Protein AF-A0A0L0GTC8-F1 (afdb_monomer)

Secondary structure (DSSP, 8-state):
--------SS-------------------B--PPPPB-TT-EEEEEEE-S-SSPEEEEETTEEEEEEPTTEEEEEEE-SEEE-EEEEES-TTT--TTTS----EEE-TT-EEEEEE---SSEE-EEEE-HHHHHHHHTT-EE--SS----TT-B---B--SSS---------B-TT--SGGGB-HHHHHHHHHHHHHHHHHH-------

Radius of gyration: 23.11 Å; Cα contacts (8 Å, |Δi|>4): 375; chains: 1; bounding box: 58×38×77 Å

Organism: NCBI:txid379893

Solvent-accessible surface area (backbone atoms only — not comparable to full-atom values): 12590 Å² total; per-residue (Å²): 139,85,87,86,79,89,84,72,86,90,68,95,74,86,80,76,82,73,81,69,80,76,71,79,73,76,77,74,45,63,58,70,89,78,74,52,36,38,61,78,25,14,37,40,41,39,35,22,74,51,61,88,58,58,32,38,30,27,40,70,63,22,49,38,43,64,40,44,55,38,18,28,46,75,49,16,31,58,53,43,79,39,31,66,43,26,35,21,75,44,73,93,77,52,59,63,52,73,64,68,89,56,68,46,78,33,49,46,31,40,78,46,34,34,39,39,49,67,60,75,57,51,76,40,52,42,81,49,57,65,76,66,46,51,63,61,38,62,78,20,28,50,68,81,88,57,80,65,62,24,83,65,56,44,84,73,55,66,50,64,85,78,81,64,79,83,83,87,80,84,75,48,54,41,89,100,40,88,51,81,89,24,46,33,70,73,32,47,55,52,50,51,50,52,52,51,52,50,34,74,75,64,77,51,89,80,83,91,132

Structure (mmCIF, N/CA/C/O backbone):
data_AF-A0A0L0GTC8-F1
#
_entry.id   AF-A0A0L0GTC8-F1
#
loop_
_atom_site.group_PDB
_atom_site.id
_atom_site.type_symbol
_atom_site.label_atom_id
_atom_site.label_alt_id
_atom_site.label_comp_id
_atom_site.label_asym_id
_atom_site.label_entity_id
_atom_site.label_seq_id
_atom_site.pdbx_PDB_ins_code
_atom_site.Cartn_x
_atom_site.Cartn_y
_atom_site.Cartn_z
_atom_site.occupancy
_atom_site.B_iso_or_equiv
_atom_site.auth_seq_id
_atom_site.auth_comp_id
_atom_site.auth_asym_id
_atom_site.auth_atom_id
_atom_site.pdbx_PDB_model_num
ATOM 1 N N . MET A 1 1 ? -21.466 -0.606 -47.213 1.00 37.56 1 MET A N 1
ATOM 2 C CA . MET A 1 1 ? -20.039 -0.344 -46.925 1.00 37.56 1 MET A CA 1
ATOM 3 C C . MET A 1 1 ? -19.409 0.264 -48.166 1.00 37.56 1 MET A C 1
ATOM 5 O O . MET A 1 1 ? -19.438 -0.378 -49.206 1.00 37.56 1 MET A O 1
ATOM 9 N N . LYS A 1 2 ? -18.935 1.512 -48.105 1.00 32.94 2 LYS A N 1
ATOM 10 C CA . LYS A 1 2 ? -18.216 2.155 -49.215 1.00 32.94 2 LYS A CA 1
ATOM 11 C C . LYS A 1 2 ? -16.802 2.460 -48.734 1.00 32.94 2 LYS A C 1
ATOM 13 O O . LYS A 1 2 ? -16.635 3.256 -47.820 1.00 32.94 2 LYS A O 1
ATOM 18 N N . ALA A 1 3 ? -15.820 1.778 -49.314 1.00 38.00 3 ALA A N 1
ATOM 19 C CA . ALA A 1 3 ? -14.413 2.111 -49.162 1.00 38.00 3 ALA A CA 1
ATOM 20 C C . ALA A 1 3 ? -14.059 3.143 -50.237 1.00 38.00 3 ALA A C 1
ATOM 22 O O . ALA A 1 3 ? -14.278 2.899 -51.424 1.00 38.00 3 ALA A O 1
ATOM 23 N N . THR A 1 4 ? -13.548 4.298 -49.826 1.00 43.56 4 THR A N 1
ATOM 24 C CA . THR A 1 4 ? -13.093 5.348 -50.741 1.00 43.56 4 THR A CA 1
ATOM 25 C C . THR A 1 4 ? -11.573 5.265 -50.828 1.00 43.56 4 THR A C 1
ATOM 27 O O . THR A 1 4 ? -10.887 5.451 -49.827 1.00 43.56 4 THR A O 1
ATOM 30 N N . CYS A 1 5 ? -11.041 4.960 -52.011 1.00 37.50 5 CYS A N 1
ATOM 31 C CA . CYS A 1 5 ? -9.608 5.001 -52.306 1.00 37.50 5 CYS A CA 1
ATOM 32 C C . CYS A 1 5 ? -9.336 6.173 -53.252 1.00 37.50 5 CYS A C 1
ATOM 34 O O . CYS A 1 5 ? -9.940 6.253 -54.321 1.00 37.50 5 CYS A O 1
ATOM 36 N N . PHE A 1 6 ? -8.431 7.073 -52.868 1.00 45.31 6 PHE A N 1
ATOM 37 C CA . PHE A 1 6 ? -7.931 8.122 -53.753 1.00 45.31 6 PHE A CA 1
ATOM 38 C C . PHE A 1 6 ? -6.799 7.565 -54.622 1.00 45.31 6 PHE A C 1
ATOM 40 O O . PHE A 1 6 ? -5.844 6.982 -54.115 1.00 45.31 6 PHE A O 1
ATOM 47 N N . SER A 1 7 ? -6.918 7.744 -55.938 1.00 38.03 7 SER A N 1
ATOM 48 C CA . SER A 1 7 ? -5.896 7.385 -56.921 1.00 38.03 7 SER A CA 1
ATOM 49 C C . SER A 1 7 ? -5.277 8.664 -57.476 1.00 38.03 7 SER A C 1
ATOM 51 O O . SER A 1 7 ? -5.970 9.457 -58.111 1.00 38.03 7 SER A O 1
ATOM 53 N N . LEU A 1 8 ? -3.979 8.869 -57.237 1.00 39.16 8 LEU A N 1
ATOM 54 C CA . LEU A 1 8 ? -3.170 9.803 -58.015 1.00 39.16 8 LEU A CA 1
ATOM 55 C C . LEU A 1 8 ? -2.245 9.029 -58.955 1.00 39.16 8 LEU A C 1
ATOM 57 O O . LEU A 1 8 ? -1.705 7.972 -58.627 1.00 39.16 8 LEU A O 1
ATOM 61 N N . ASN A 1 9 ? -2.121 9.585 -60.155 1.00 47.41 9 ASN A N 1
ATOM 62 C CA . ASN A 1 9 ? -1.431 9.034 -61.306 1.00 47.41 9 ASN A CA 1
ATOM 63 C C . ASN A 1 9 ? 0.027 8.641 -61.010 1.00 47.41 9 ASN A C 1
ATOM 65 O O . ASN A 1 9 ? 0.805 9.434 -60.490 1.00 47.41 9 ASN A O 1
ATOM 69 N N . LYS A 1 10 ? 0.387 7.440 -61.477 1.00 44.81 10 LYS A N 1
ATOM 70 C CA . LYS A 1 10 ? 1.752 6.958 -61.741 1.00 44.81 10 LYS A CA 1
ATOM 71 C C . LYS A 1 10 ? 2.746 6.998 -60.568 1.00 44.81 10 LYS A C 1
ATOM 73 O O . LYS A 1 10 ? 3.804 7.581 -60.709 1.00 44.81 10 LYS A O 1
ATOM 78 N N . PHE A 1 11 ? 2.482 6.282 -59.477 1.00 40.28 11 PHE A N 1
ATOM 79 C CA . PHE A 1 11 ? 3.513 5.529 -58.736 1.00 40.28 11 PHE A CA 1
ATOM 80 C C . PHE A 1 11 ? 2.802 4.552 -57.790 1.00 40.28 11 PHE A C 1
ATOM 82 O O . PHE A 1 11 ? 2.022 4.952 -56.929 1.00 40.28 11 PHE A O 1
ATOM 89 N N . LYS A 1 12 ? 2.989 3.246 -57.999 1.00 40.09 12 LYS A N 1
ATOM 90 C CA . LYS A 1 12 ? 2.242 2.201 -57.286 1.00 40.09 12 LYS A CA 1
ATOM 91 C C . LYS A 1 12 ? 2.929 1.903 -55.948 1.00 40.09 12 LYS A C 1
ATOM 93 O O . LYS A 1 12 ? 3.692 0.949 -55.853 1.00 40.09 12 LYS A O 1
ATOM 98 N N . LEU A 1 13 ? 2.660 2.713 -54.923 1.00 37.28 13 LEU A N 1
ATOM 99 C CA . LEU A 1 13 ? 2.907 2.340 -53.528 1.00 37.28 13 LEU A CA 1
ATOM 100 C C . LEU A 1 13 ? 1.555 1.994 -52.893 1.00 37.28 13 LEU A C 1
ATOM 102 O O . LEU A 1 13 ? 0.749 2.872 -52.595 1.00 37.28 13 LEU A O 1
ATOM 106 N N . ILE A 1 14 ? 1.270 0.700 -52.754 1.00 43.78 14 ILE A N 1
ATOM 107 C CA . ILE A 1 14 ? 0.084 0.224 -52.036 1.00 43.78 14 ILE A CA 1
ATOM 108 C C . ILE A 1 14 ? 0.424 0.297 -50.549 1.00 43.78 14 ILE A C 1
ATOM 110 O O . ILE A 1 14 ? 1.026 -0.620 -49.997 1.00 43.78 14 ILE A O 1
ATOM 114 N N . LEU A 1 15 ? 0.077 1.413 -49.912 1.00 39.19 15 LEU A N 1
ATOM 115 C CA . LEU A 1 15 ? 0.136 1.545 -48.463 1.00 39.19 15 LEU A CA 1
ATOM 116 C C . LEU A 1 15 ? -1.214 1.092 -47.891 1.00 39.19 15 LEU A C 1
ATOM 118 O O . LEU A 1 15 ? -2.130 1.888 -47.697 1.00 39.19 15 LEU A O 1
ATOM 122 N N . CYS A 1 16 ? -1.365 -0.212 -47.664 1.00 40.59 16 CYS A N 1
ATOM 123 C CA . CYS A 1 16 ? -2.441 -0.712 -46.815 1.00 40.59 16 CYS A CA 1
ATOM 124 C C . CYS A 1 16 ? -2.064 -0.400 -45.366 1.00 40.59 16 CYS A C 1
ATOM 126 O O . CYS A 1 16 ? -1.185 -1.046 -44.799 1.00 40.59 16 CYS A O 1
ATOM 128 N N . ALA A 1 17 ? -2.717 0.600 -44.772 1.00 44.22 17 ALA A N 1
ATOM 129 C CA . ALA A 1 17 ? -2.663 0.815 -43.335 1.00 44.22 17 ALA A CA 1
ATOM 130 C C . ALA A 1 17 ? -3.287 -0.407 -42.648 1.00 44.22 17 ALA A C 1
ATOM 132 O O . ALA A 1 17 ? -4.507 -0.559 -42.597 1.00 44.22 17 ALA A O 1
ATOM 133 N N . VAL A 1 18 ? -2.440 -1.313 -42.162 1.00 43.16 18 VAL A N 1
ATOM 134 C CA . VAL A 1 18 ? -2.861 -2.345 -41.221 1.00 43.16 18 VAL A CA 1
ATOM 135 C C . VAL A 1 18 ? -3.152 -1.596 -39.928 1.00 43.16 18 VAL A C 1
ATOM 137 O O . VAL A 1 18 ? -2.233 -1.092 -39.285 1.00 43.16 18 VAL A O 1
ATOM 140 N N . ALA A 1 19 ? -4.433 -1.439 -39.592 1.00 45.34 19 ALA A N 1
ATOM 141 C CA . ALA A 1 19 ? -4.836 -0.975 -38.274 1.00 45.34 19 ALA A CA 1
ATOM 142 C C . ALA A 1 19 ? -4.265 -1.975 -37.262 1.00 45.34 19 ALA A C 1
ATOM 144 O O . ALA A 1 19 ? -4.748 -3.102 -37.143 1.00 45.34 19 ALA A O 1
ATOM 145 N N . GLY A 1 20 ? -3.152 -1.594 -36.635 1.00 38.12 20 GLY A N 1
ATOM 146 C CA . GLY A 1 20 ? -2.492 -2.393 -35.620 1.00 38.12 20 GLY A CA 1
ATOM 147 C C . GLY A 1 20 ? -3.472 -2.690 -34.495 1.00 38.12 20 GLY A C 1
ATOM 148 O O . GLY A 1 20 ? -4.225 -1.810 -34.078 1.00 38.12 20 GLY A O 1
ATOM 149 N N . LEU A 1 21 ? -3.456 -3.939 -34.027 1.00 41.00 21 LEU A N 1
ATOM 150 C CA . LEU A 1 21 ? -4.093 -4.341 -32.782 1.00 41.00 21 LEU A CA 1
ATOM 151 C C . LEU A 1 21 ? -3.712 -3.318 -31.707 1.00 41.00 21 LEU A C 1
ATOM 153 O O . LEU A 1 21 ? -2.539 -3.214 -31.343 1.00 41.00 21 LEU A O 1
ATOM 157 N N . SER A 1 22 ? -4.688 -2.568 -31.198 1.00 40.34 22 SER A N 1
ATOM 158 C CA . SER A 1 22 ? -4.506 -1.842 -29.950 1.00 40.34 22 SER A CA 1
ATOM 159 C C . SER A 1 22 ? -4.153 -2.879 -28.890 1.00 40.34 22 SER A C 1
ATOM 161 O O . SER A 1 22 ? -4.986 -3.710 -28.525 1.00 40.34 22 SER A O 1
ATOM 163 N N . ALA A 1 23 ? -2.900 -2.861 -28.432 1.00 46.41 23 ALA A N 1
ATOM 164 C CA . ALA A 1 23 ? -2.534 -3.484 -27.175 1.00 46.41 23 ALA A CA 1
ATOM 165 C C . ALA A 1 23 ? -3.557 -3.002 -26.148 1.00 46.41 23 ALA A C 1
ATOM 167 O O . ALA A 1 23 ? -3.790 -1.795 -26.052 1.00 46.41 23 ALA A O 1
ATOM 168 N N . ALA A 1 24 ? -4.221 -3.934 -25.462 1.00 44.97 24 ALA A N 1
ATOM 169 C CA . ALA A 1 24 ? -5.150 -3.600 -24.399 1.00 44.97 24 ALA A CA 1
ATOM 170 C C . ALA A 1 24 ? -4.433 -2.625 -23.463 1.00 44.97 24 ALA A C 1
ATOM 172 O O . ALA A 1 24 ? -3.462 -2.996 -22.802 1.00 44.97 24 ALA A O 1
ATOM 173 N N . THR A 1 25 ? -4.848 -1.360 -23.473 1.00 45.66 25 THR A N 1
ATOM 174 C CA . THR A 1 25 ? -4.383 -0.383 -22.501 1.00 45.66 25 THR A CA 1
ATOM 175 C C . THR A 1 25 ? -4.811 -0.944 -21.161 1.00 45.66 25 THR A C 1
ATOM 177 O O . THR A 1 25 ? -6.007 -0.965 -20.865 1.00 45.66 25 THR A O 1
ATOM 180 N N . VAL A 1 26 ? -3.856 -1.491 -20.402 1.00 54.19 26 VAL A N 1
ATOM 181 C CA . VAL A 1 26 ? -4.061 -1.854 -19.002 1.00 54.19 26 VAL A CA 1
ATOM 182 C C . VAL A 1 26 ? -4.653 -0.609 -18.367 1.00 54.19 26 VAL A C 1
ATOM 184 O O . VAL A 1 26 ? -3.990 0.426 -18.322 1.00 54.19 26 VAL A O 1
ATOM 187 N N . SER A 1 27 ? -5.940 -0.676 -18.027 1.00 55.19 27 SER A N 1
ATOM 188 C CA . SER A 1 27 ? -6.676 0.469 -17.513 1.00 55.19 27 SER A CA 1
ATOM 189 C C . SER A 1 27 ? -5.945 0.948 -16.272 1.00 55.19 27 SER A C 1
ATOM 191 O O . SER A 1 27 ? -5.887 0.230 -15.274 1.00 55.19 27 SER A O 1
ATOM 193 N N . ALA A 1 28 ? -5.348 2.131 -16.359 1.00 71.56 28 ALA A N 1
ATOM 194 C CA . ALA A 1 28 ? -4.769 2.787 -15.208 1.00 71.56 28 ALA A CA 1
ATOM 195 C C . ALA A 1 28 ? -5.938 3.116 -14.265 1.00 71.56 28 ALA A C 1
ATOM 197 O O . ALA A 1 28 ? -6.894 3.785 -14.663 1.00 71.56 28 ALA A O 1
ATOM 198 N N . GLU A 1 29 ? -5.943 2.509 -13.078 1.00 87.00 29 GLU A N 1
ATOM 199 C CA . GLU A 1 29 ? -6.982 2.728 -12.072 1.00 87.00 29 GLU A CA 1
ATOM 200 C C . GLU A 1 29 ? -6.529 3.915 -11.206 1.00 87.00 29 GLU A C 1
ATOM 202 O O . GLU A 1 29 ? -5.561 3.762 -10.452 1.00 87.00 29 GLU A O 1
ATOM 207 N N . PRO A 1 30 ? -7.161 5.100 -11.326 1.00 91.81 30 PRO A N 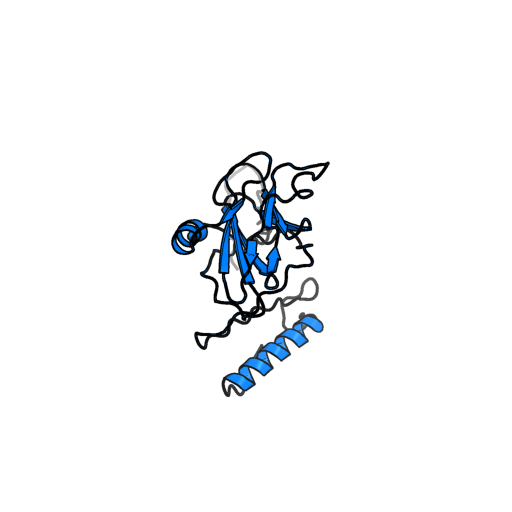1
ATOM 208 C CA . PRO A 1 30 ? -6.766 6.264 -10.545 1.00 91.81 30 PRO A CA 1
ATOM 209 C C . PRO A 1 30 ? -7.104 6.056 -9.070 1.00 91.81 30 PRO A C 1
ATOM 211 O O . PRO A 1 30 ? -8.017 5.293 -8.732 1.00 91.81 30 PRO A O 1
ATOM 214 N N . TYR A 1 31 ? -6.405 6.772 -8.190 1.00 92.94 31 TYR A N 1
ATOM 215 C CA . TYR A 1 31 ? -6.719 6.737 -6.766 1.00 92.94 31 TYR A CA 1
ATOM 216 C C . TYR A 1 31 ? -8.157 7.178 -6.483 1.00 92.94 31 TYR A C 1
ATOM 218 O O . TYR A 1 31 ? -8.684 8.131 -7.064 1.00 92.94 31 TYR A O 1
ATOM 226 N N . ARG A 1 32 ? -8.778 6.482 -5.534 1.00 90.38 32 ARG A N 1
ATOM 227 C CA . ARG A 1 32 ? -10.029 6.871 -4.893 1.00 90.38 32 ARG A CA 1
ATOM 228 C C . ARG A 1 32 ? -9.833 6.746 -3.385 1.00 90.38 32 ARG A C 1
ATOM 230 O O . ARG A 1 32 ? -9.205 5.767 -2.976 1.00 90.38 32 ARG A O 1
ATOM 237 N N . PRO A 1 33 ? -10.388 7.669 -2.582 1.00 89.31 33 PRO A N 1
ATOM 238 C CA . PRO A 1 33 ? -10.366 7.550 -1.132 1.00 89.31 33 PRO A CA 1
ATOM 239 C C . PRO A 1 33 ? -10.836 6.169 -0.685 1.00 89.31 33 PRO A C 1
ATOM 241 O O . PRO A 1 33 ? -11.878 5.675 -1.129 1.00 89.31 33 PRO A O 1
ATOM 244 N N . VAL A 1 34 ? -10.028 5.535 0.155 1.00 88.06 34 VAL A N 1
ATOM 245 C CA . VAL A 1 34 ? -10.298 4.193 0.664 1.00 88.06 34 VAL A CA 1
ATOM 246 C C . VAL A 1 34 ? -11.328 4.247 1.792 1.00 88.06 34 VAL A C 1
ATOM 248 O O . VAL A 1 34 ? -11.342 5.172 2.605 1.00 88.06 34 VAL A O 1
ATOM 251 N N . ALA A 1 35 ? -12.224 3.262 1.822 1.00 87.81 35 ALA A N 1
ATOM 252 C CA . ALA A 1 35 ? -13.160 3.098 2.926 1.00 87.81 35 ALA A CA 1
ATOM 253 C C . ALA A 1 35 ? -12.440 2.527 4.154 1.00 87.81 35 ALA A C 1
ATOM 255 O O . ALA A 1 35 ? -11.412 1.864 4.028 1.00 87.81 35 ALA A O 1
ATOM 256 N N . ALA A 1 36 ? -13.021 2.733 5.334 1.00 87.12 36 ALA A N 1
ATOM 257 C CA . ALA A 1 36 ? -12.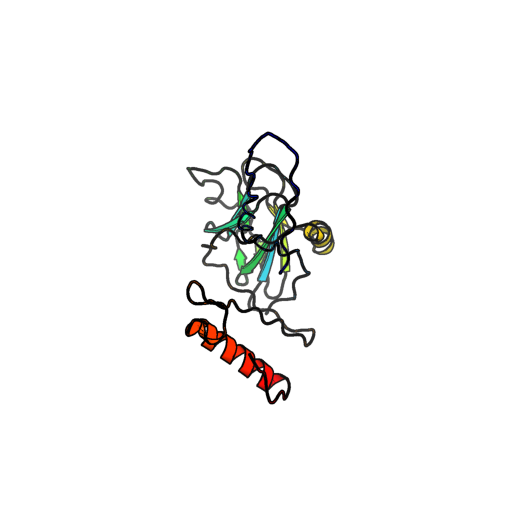531 2.100 6.550 1.00 87.12 36 ALA A CA 1
ATOM 258 C C . ALA A 1 36 ? -12.630 0.566 6.459 1.00 87.12 36 ALA A C 1
ATOM 260 O O . ALA A 1 36 ? -13.490 0.019 5.759 1.00 87.12 36 ALA A O 1
ATOM 261 N N . VAL A 1 37 ? -11.756 -0.128 7.184 1.00 89.31 37 VAL A N 1
ATOM 262 C CA . VAL A 1 37 ? -11.694 -1.595 7.229 1.00 89.31 37 VAL A CA 1
ATOM 263 C C . VAL A 1 37 ? -12.259 -2.141 8.535 1.00 89.31 37 VAL A C 1
ATOM 265 O O . VAL A 1 37 ? -12.495 -1.400 9.487 1.00 89.31 37 VAL A O 1
ATOM 268 N N . VAL A 1 38 ? -12.545 -3.442 8.560 1.00 89.31 38 VAL A N 1
ATOM 269 C CA . VAL A 1 38 ? -13.000 -4.128 9.777 1.00 89.31 38 VAL A CA 1
ATOM 270 C C . VAL A 1 38 ? -11.933 -4.076 10.885 1.00 89.31 38 VAL A C 1
ATOM 272 O O . VAL A 1 38 ? -10.744 -4.039 10.565 1.00 89.31 38 VAL A O 1
ATOM 275 N N . PRO A 1 39 ? -12.314 -4.122 12.178 1.00 91.44 39 PRO A N 1
ATOM 276 C CA . PRO A 1 39 ? -11.365 -4.068 13.296 1.00 91.44 39 PRO A CA 1
ATOM 277 C C . PRO A 1 39 ? -10.308 -5.183 13.293 1.00 91.44 39 PRO A C 1
ATOM 279 O O . PRO A 1 39 ? -9.250 -5.041 13.894 1.00 91.44 39 PRO A O 1
ATOM 282 N N . GLU A 1 40 ? -10.560 -6.301 12.613 1.00 93.31 40 GLU A N 1
ATOM 283 C CA . GLU A 1 40 ? -9.618 -7.419 12.489 1.00 93.31 40 GLU A CA 1
ATOM 284 C C . GLU A 1 40 ? -8.532 -7.185 11.427 1.00 93.31 40 GLU A C 1
ATOM 286 O O . GLU A 1 40 ? -7.740 -8.089 11.149 1.00 93.31 40 GLU A O 1
ATOM 291 N N . GLN A 1 41 ? -8.501 -6.009 10.795 1.00 95.12 41 GLN A N 1
ATOM 292 C CA . GLN A 1 41 ? -7.536 -5.647 9.763 1.00 95.12 41 GLN A CA 1
ATOM 293 C C . GLN A 1 41 ? -7.060 -4.208 9.928 1.00 95.12 41 GLN A C 1
ATOM 295 O O . GLN A 1 41 ? -7.815 -3.343 10.349 1.00 95.12 41 GLN A O 1
ATOM 300 N N . ALA A 1 42 ? -5.828 -3.944 9.519 1.00 97.00 42 ALA A N 1
ATOM 301 C CA . ALA A 1 42 ? -5.309 -2.602 9.307 1.00 97.00 42 ALA A CA 1
ATOM 302 C C . ALA A 1 42 ? -5.070 -2.396 7.810 1.00 97.00 42 ALA A C 1
ATOM 304 O O . ALA A 1 42 ? -4.552 -3.291 7.131 1.00 97.00 42 ALA A O 1
ATOM 305 N N . GLN A 1 43 ? -5.440 -1.233 7.282 1.00 97.31 43 GLN A N 1
ATOM 306 C CA . GLN A 1 43 ? -5.233 -0.892 5.880 1.00 97.31 43 GLN A CA 1
ATOM 307 C C . GLN A 1 43 ? -3.959 -0.076 5.690 1.00 97.31 43 GLN A C 1
ATOM 309 O O . GLN A 1 43 ? -3.667 0.833 6.460 1.00 97.31 43 GLN A O 1
ATOM 314 N N . VAL A 1 44 ? -3.231 -0.354 4.612 1.00 97.50 44 VAL A N 1
ATOM 315 C CA . VAL A 1 44 ? -2.043 0.396 4.217 1.00 97.50 44 VAL A CA 1
ATOM 316 C C . VAL A 1 44 ? -2.184 0.844 2.768 1.00 97.50 44 VAL A C 1
ATOM 318 O O . VAL A 1 44 ? -2.415 0.037 1.863 1.00 97.50 44 VAL A O 1
ATOM 321 N N . VAL A 1 45 ? -2.035 2.148 2.552 1.00 97.56 45 VAL A N 1
ATOM 322 C CA . VAL A 1 45 ? -1.946 2.783 1.238 1.00 97.56 45 VAL A CA 1
ATOM 323 C C . VAL A 1 45 ? -0.504 3.224 1.049 1.00 97.56 45 VAL A C 1
ATOM 325 O O . VAL A 1 45 ? -0.063 4.205 1.645 1.00 97.56 45 VAL A O 1
ATOM 328 N N . MET A 1 46 ? 0.241 2.489 0.230 1.00 97.19 46 MET A N 1
ATOM 329 C CA . MET A 1 46 ? 1.643 2.790 -0.035 1.00 97.19 46 MET A CA 1
ATOM 330 C C . MET A 1 46 ? 1.803 3.400 -1.421 1.00 97.19 46 MET A C 1
ATOM 332 O O . MET A 1 46 ? 1.266 2.869 -2.393 1.00 97.19 46 MET A O 1
ATOM 336 N N . TYR A 1 47 ? 2.516 4.517 -1.526 1.00 97.81 47 TYR A N 1
ATOM 337 C CA . TYR A 1 47 ? 2.541 5.314 -2.750 1.00 97.81 47 TYR A CA 1
ATOM 338 C C . TYR A 1 47 ? 3.901 5.936 -3.033 1.00 97.81 47 TYR A C 1
ATOM 340 O O . TYR A 1 47 ? 4.669 6.231 -2.123 1.00 97.81 47 TYR A O 1
ATOM 348 N N . TYR A 1 48 ? 4.203 6.125 -4.315 1.00 97.38 48 TYR A N 1
ATOM 349 C CA . TYR A 1 48 ? 5.493 6.601 -4.792 1.00 9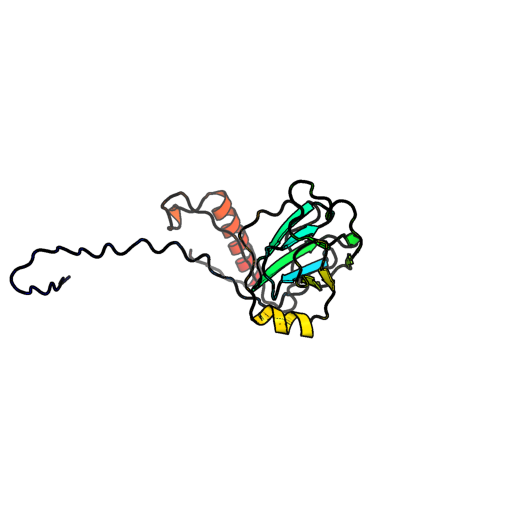7.38 48 TYR A CA 1
ATOM 350 C C . TYR A 1 48 ? 5.304 7.764 -5.776 1.00 97.38 48 TYR A C 1
ATOM 352 O O . TYR A 1 48 ? 5.225 7.543 -6.986 1.00 97.38 48 TYR A O 1
ATOM 360 N N . PRO A 1 49 ? 5.207 9.015 -5.283 1.00 95.75 49 PRO A N 1
ATOM 361 C CA . PRO A 1 49 ? 4.853 10.163 -6.118 1.00 95.75 49 PRO A CA 1
ATOM 362 C C . PRO A 1 49 ? 5.864 10.454 -7.228 1.00 95.75 49 PRO A C 1
ATOM 364 O O . PRO A 1 49 ? 5.485 10.769 -8.353 1.00 95.75 49 PRO A O 1
ATOM 367 N N . GLN A 1 50 ? 7.156 10.371 -6.909 1.00 94.31 50 GLN A N 1
ATOM 368 C CA . GLN A 1 50 ? 8.222 10.836 -7.790 1.00 94.31 50 GLN A CA 1
ATOM 369 C C . GLN A 1 50 ? 9.520 10.063 -7.570 1.00 94.31 50 GLN A C 1
ATOM 371 O O . GLN A 1 50 ? 9.836 9.648 -6.458 1.00 94.31 50 GLN A O 1
ATOM 376 N N . GLY A 1 51 ? 10.316 9.939 -8.627 1.00 92.81 51 GLY A N 1
ATOM 377 C CA . GLY A 1 51 ? 11.625 9.305 -8.593 1.00 92.81 51 GLY A CA 1
ATOM 378 C C . GLY A 1 51 ? 12.054 8.828 -9.972 1.00 92.81 51 GLY A C 1
ATOM 379 O O . GLY A 1 51 ? 11.431 9.172 -10.974 1.00 92.81 51 GLY A O 1
ATOM 380 N N . SER A 1 52 ? 13.139 8.060 -10.029 1.00 91.56 52 SER A N 1
ATOM 381 C CA . SER A 1 52 ? 13.776 7.658 -11.291 1.00 91.56 52 SER A CA 1
ATOM 382 C C . SER A 1 52 ? 13.926 6.149 -11.466 1.00 91.56 52 SER A C 1
ATOM 384 O O . SER A 1 52 ? 14.238 5.696 -12.566 1.00 91.56 52 SER A O 1
ATOM 386 N N . VAL A 1 53 ? 13.705 5.363 -10.410 1.00 93.44 53 VAL A N 1
ATOM 387 C CA . VAL A 1 53 ? 13.887 3.907 -10.405 1.00 93.44 53 VAL A CA 1
ATOM 388 C C . VAL A 1 53 ? 12.718 3.221 -9.692 1.00 93.44 53 VAL A C 1
ATOM 390 O O . VAL A 1 53 ? 12.096 3.847 -8.839 1.00 93.44 53 VAL A O 1
ATOM 393 N N . PRO A 1 54 ? 12.392 1.956 -10.007 1.00 93.31 54 PRO A N 1
ATOM 394 C CA . PRO A 1 54 ? 11.330 1.230 -9.312 1.00 93.31 54 PRO A CA 1
ATOM 395 C C . PRO A 1 54 ? 11.650 1.004 -7.828 1.00 93.31 54 PRO A C 1
ATOM 397 O O . PRO A 1 54 ? 12.772 0.626 -7.486 1.00 93.31 54 PRO A O 1
ATOM 400 N N . ALA A 1 55 ? 10.646 1.151 -6.966 1.00 94.81 55 ALA A N 1
ATOM 401 C CA . ALA A 1 55 ? 10.729 0.849 -5.541 1.00 94.81 55 ALA A CA 1
ATOM 402 C C . ALA A 1 55 ? 10.127 -0.533 -5.254 1.00 94.81 55 ALA A C 1
ATOM 404 O O . ALA A 1 55 ? 8.933 -0.748 -5.474 1.00 94.81 55 ALA A O 1
ATOM 405 N N . ALA A 1 56 ? 10.925 -1.480 -4.755 1.00 94.38 56 ALA A N 1
ATOM 406 C CA . ALA A 1 56 ? 10.407 -2.774 -4.317 1.00 94.38 56 ALA A CA 1
ATOM 407 C C . ALA A 1 56 ? 9.777 -2.629 -2.929 1.00 94.38 56 ALA A C 1
ATOM 409 O O . ALA A 1 56 ? 10.458 -2.230 -1.989 1.00 94.38 56 ALA A O 1
ATOM 410 N N . VAL A 1 57 ? 8.494 -2.960 -2.802 1.00 94.56 57 VAL A N 1
ATOM 411 C CA . VAL A 1 57 ? 7.750 -2.873 -1.543 1.00 94.56 57 VAL A CA 1
ATOM 412 C C . VAL A 1 57 ? 7.781 -4.220 -0.838 1.00 94.56 57 VAL A C 1
ATOM 414 O O . VAL A 1 57 ? 7.387 -5.238 -1.416 1.00 94.56 57 VAL A O 1
ATOM 417 N N . TYR A 1 58 ? 8.205 -4.212 0.421 1.00 94.62 58 TYR A N 1
ATOM 418 C CA . TYR A 1 58 ? 8.249 -5.382 1.282 1.00 94.62 58 TYR A CA 1
ATOM 419 C C . TYR A 1 58 ? 7.313 -5.218 2.474 1.00 94.62 58 TYR A C 1
ATOM 421 O O . TYR A 1 58 ? 7.254 -4.154 3.087 1.00 94.62 58 TYR A O 1
ATOM 429 N N . VAL A 1 59 ? 6.618 -6.302 2.806 1.00 95.44 59 VAL A N 1
ATOM 430 C CA . VAL A 1 59 ? 5.872 -6.462 4.055 1.00 95.44 59 VAL A CA 1
ATOM 431 C C . VAL A 1 59 ? 6.475 -7.661 4.767 1.00 95.44 59 VAL A C 1
ATOM 433 O O . VAL A 1 59 ? 6.516 -8.751 4.200 1.00 95.44 59 VAL A O 1
ATOM 436 N N . ASP A 1 60 ? 7.022 -7.449 5.960 1.00 94.56 60 ASP A N 1
ATOM 437 C CA . ASP A 1 60 ? 7.689 -8.476 6.767 1.00 94.56 60 ASP A CA 1
ATOM 438 C C . ASP A 1 60 ? 8.731 -9.281 5.981 1.00 94.56 60 ASP A C 1
ATOM 440 O O . ASP A 1 60 ? 8.812 -10.506 6.053 1.00 94.56 60 ASP A O 1
ATOM 444 N N . ARG A 1 61 ? 9.579 -8.554 5.238 1.00 93.25 61 ARG A N 1
ATOM 445 C CA . ARG A 1 61 ? 10.673 -9.084 4.395 1.00 93.25 61 ARG A CA 1
ATOM 446 C C . ARG A 1 61 ? 10.215 -9.852 3.151 1.00 93.25 61 ARG A C 1
ATOM 448 O O . ARG A 1 61 ? 11.047 -10.370 2.397 1.00 93.25 61 ARG A O 1
ATOM 455 N N . GLU A 1 62 ? 8.916 -9.895 2.888 1.00 93.94 62 GLU A N 1
ATOM 456 C CA . GLU A 1 62 ? 8.325 -10.567 1.737 1.00 93.94 62 GLU A CA 1
ATOM 457 C C . GLU A 1 62 ? 7.835 -9.555 0.701 1.00 93.94 62 GLU A C 1
ATOM 459 O O . GLU A 1 62 ? 7.344 -8.479 1.032 1.00 93.94 62 GLU A O 1
ATOM 464 N N . LEU A 1 63 ? 8.014 -9.878 -0.581 1.00 93.94 63 LEU A N 1
ATOM 465 C CA . LEU A 1 63 ? 7.694 -8.957 -1.670 1.00 93.94 63 LEU A CA 1
ATOM 466 C C . LEU A 1 63 ? 6.178 -8.777 -1.777 1.00 93.94 63 LEU A C 1
ATOM 468 O O . LEU A 1 63 ? 5.464 -9.735 -2.072 1.00 93.94 63 LEU A O 1
ATOM 472 N N . GLN A 1 64 ? 5.711 -7.542 -1.630 1.00 95.06 64 GLN A N 1
ATOM 473 C CA . GLN A 1 64 ? 4.307 -7.187 -1.806 1.00 95.06 64 GLN A CA 1
ATOM 474 C C . GLN A 1 64 ? 4.044 -6.648 -3.215 1.00 95.06 64 GLN A C 1
ATOM 476 O O . GLN A 1 64 ? 3.147 -7.130 -3.906 1.00 95.06 64 GLN A O 1
ATOM 481 N N . SER A 1 65 ? 4.835 -5.673 -3.666 1.00 95.00 65 SER A N 1
ATOM 482 C CA . SER A 1 65 ? 4.710 -5.070 -4.998 1.00 95.00 65 SER A CA 1
ATOM 483 C C . SER A 1 65 ? 6.013 -4.397 -5.445 1.00 95.00 65 SER A C 1
ATOM 485 O O . SER A 1 65 ? 7.031 -4.458 -4.755 1.00 95.00 65 SER A O 1
ATOM 487 N N . ALA A 1 66 ? 5.996 -3.779 -6.628 1.00 94.56 66 ALA A N 1
ATOM 488 C CA . ALA A 1 66 ? 7.090 -2.946 -7.120 1.00 94.56 66 ALA A CA 1
ATOM 489 C C . ALA A 1 66 ? 6.516 -1.687 -7.784 1.00 94.56 66 ALA A C 1
ATOM 491 O O . ALA A 1 66 ? 6.000 -1.757 -8.903 1.00 94.56 66 ALA A O 1
ATOM 492 N N . LEU A 1 67 ? 6.573 -0.556 -7.081 1.00 95.69 67 LEU A N 1
ATOM 493 C CA . LEU A 1 67 ? 5.984 0.707 -7.523 1.00 95.69 67 LEU A CA 1
ATOM 494 C C . LEU A 1 67 ? 6.914 1.423 -8.502 1.00 95.69 67 LEU A C 1
ATOM 496 O O . LEU A 1 67 ? 8.110 1.576 -8.243 1.00 95.69 67 LEU A O 1
ATOM 500 N N . LEU A 1 68 ? 6.363 1.892 -9.620 1.00 95.50 68 LEU A N 1
ATOM 501 C CA . LEU A 1 68 ? 7.011 2.920 -10.434 1.00 95.50 68 LEU A CA 1
ATOM 502 C C . LEU A 1 68 ? 6.698 4.315 -9.870 1.00 95.50 68 LEU A C 1
ATOM 504 O O . LEU A 1 68 ? 5.698 4.474 -9.166 1.00 95.50 68 LEU A O 1
ATOM 508 N N . PRO A 1 69 ? 7.518 5.334 -10.180 1.00 96.06 69 PRO A N 1
ATOM 509 C CA . PRO A 1 69 ? 7.142 6.717 -9.913 1.00 96.06 69 PRO A CA 1
ATOM 510 C C . PRO A 1 69 ? 5.772 7.024 -10.528 1.00 96.06 69 PRO A C 1
ATOM 512 O O . PRO A 1 69 ? 5.528 6.688 -11.689 1.00 96.06 69 PRO A O 1
ATOM 515 N N . GLY A 1 70 ? 4.884 7.651 -9.762 1.00 96.50 70 GLY A N 1
ATOM 516 C CA . GLY A 1 70 ? 3.506 7.903 -10.176 1.00 96.50 70 GLY A CA 1
ATOM 517 C C . GLY A 1 70 ? 2.502 6.827 -9.741 1.00 96.50 70 GLY A C 1
ATOM 518 O O . GLY A 1 70 ? 1.346 6.884 -10.162 1.00 96.50 70 GLY A O 1
ATOM 519 N N . GLU A 1 71 ? 2.905 5.841 -8.930 1.00 97.06 71 GLU A N 1
ATOM 520 C CA . GLU A 1 71 ? 2.048 4.701 -8.582 1.00 97.06 71 GLU A CA 1
ATOM 521 C C . GLU A 1 71 ? 1.746 4.543 -7.098 1.00 97.06 71 GLU A C 1
ATOM 523 O O . GLU A 1 71 ? 2.465 5.029 -6.227 1.00 97.06 71 GLU A O 1
ATOM 528 N N . PHE A 1 72 ? 0.682 3.793 -6.816 1.00 97.62 72 PHE A N 1
ATOM 529 C CA . PHE A 1 72 ? 0.315 3.369 -5.472 1.00 97.62 72 PHE A CA 1
ATOM 530 C C . PHE A 1 72 ? -0.168 1.915 -5.434 1.00 97.62 72 PHE A C 1
ATOM 532 O O . PHE A 1 72 ? -0.536 1.320 -6.447 1.00 97.62 72 PHE A O 1
ATOM 539 N N . THR A 1 73 ? -0.194 1.342 -4.240 1.00 96.38 73 THR A N 1
ATOM 540 C CA . THR A 1 73 ? -0.755 0.026 -3.929 1.00 96.38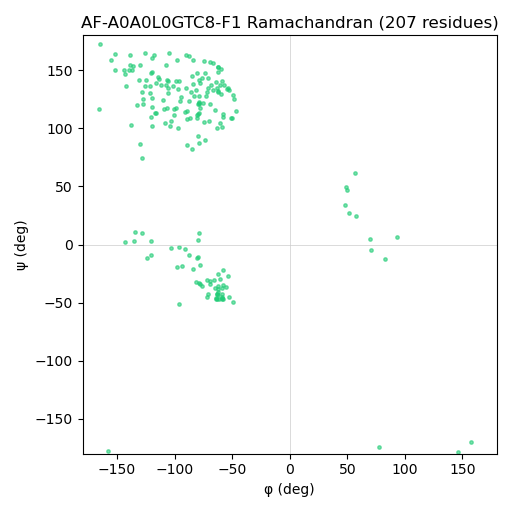 73 THR A CA 1
ATOM 541 C C . THR A 1 73 ? -1.558 0.124 -2.636 1.00 96.38 73 THR A C 1
ATOM 543 O O . THR A 1 73 ? -1.257 0.939 -1.764 1.00 96.38 73 THR A O 1
ATOM 546 N N . VAL A 1 74 ? -2.591 -0.704 -2.516 1.00 95.69 74 VAL A N 1
ATOM 547 C CA . VAL A 1 74 ? -3.438 -0.782 -1.322 1.00 95.69 74 VAL A CA 1
ATOM 548 C C . VAL A 1 74 ? -3.511 -2.231 -0.892 1.00 95.69 74 VAL A C 1
ATOM 550 O O . VAL A 1 74 ? -3.782 -3.112 -1.712 1.00 95.69 74 VAL A O 1
ATOM 553 N N . PHE A 1 75 ? -3.278 -2.478 0.387 1.00 95.69 75 PHE A N 1
ATOM 554 C CA . PHE A 1 75 ? -3.354 -3.810 0.961 1.00 95.69 75 PHE A CA 1
ATOM 555 C C . PHE A 1 75 ? -3.730 -3.750 2.439 1.00 95.69 75 PHE A C 1
ATOM 557 O O . PHE A 1 75 ? -3.652 -2.694 3.062 1.00 95.69 75 PHE A O 1
ATOM 564 N N . CYS A 1 76 ? -4.153 -4.886 2.991 1.00 96.81 76 CYS A N 1
ATOM 565 C CA . CYS A 1 76 ? -4.489 -4.998 4.403 1.00 96.81 76 CYS A CA 1
ATOM 566 C C . CYS A 1 76 ? -3.622 -6.047 5.086 1.00 96.81 76 CYS A C 1
ATOM 568 O O . CYS A 1 76 ? -3.236 -7.041 4.469 1.00 96.81 76 CYS A O 1
ATOM 570 N N . VAL A 1 77 ? -3.329 -5.818 6.358 1.00 97.25 77 VAL A N 1
ATOM 571 C CA . VAL A 1 77 ? -2.584 -6.722 7.240 1.00 97.25 77 VAL A CA 1
ATOM 572 C C . VAL A 1 77 ? -3.405 -6.989 8.497 1.00 97.25 77 VAL A C 1
ATOM 574 O O . VAL A 1 77 ? -4.400 -6.311 8.758 1.00 97.25 77 VAL A O 1
ATOM 577 N N . THR A 1 78 ? -3.034 -8.010 9.262 1.00 95.94 78 THR A N 1
ATOM 578 C CA . THR A 1 78 ? -3.595 -8.201 10.606 1.00 95.94 78 THR A CA 1
ATOM 579 C C . THR A 1 78 ? -3.141 -7.075 11.541 1.00 95.94 78 THR A C 1
ATOM 581 O O . THR A 1 78 ? -2.092 -6.489 11.304 1.00 95.94 78 THR A O 1
ATOM 584 N N . PRO A 1 79 ? -3.875 -6.768 12.619 1.00 96.56 79 PRO A N 1
ATOM 585 C CA . PRO A 1 79 ? -3.383 -5.857 13.642 1.00 96.56 79 PRO A CA 1
ATOM 586 C C . PRO A 1 79 ? -2.096 -6.392 14.283 1.00 96.56 79 PRO A C 1
ATOM 588 O O . PRO A 1 79 ? -2.000 -7.584 14.589 1.00 96.56 79 PRO A O 1
ATOM 591 N N . GLY A 1 80 ? -1.116 -5.518 14.504 1.00 96.12 80 GLY A N 1
ATOM 592 C CA . GLY A 1 80 ? 0.190 -5.882 15.050 1.00 96.12 80 GLY A CA 1
ATOM 593 C C . GLY A 1 80 ? 1.342 -5.050 14.491 1.00 96.12 80 GLY A C 1
ATOM 594 O O . GLY A 1 80 ? 1.155 -4.137 13.693 1.00 96.12 80 GLY A O 1
ATOM 595 N N . ALA A 1 81 ? 2.560 -5.362 14.935 1.00 95.44 81 ALA A N 1
ATOM 596 C CA . ALA A 1 81 ? 3.768 -4.736 14.409 1.00 95.44 81 ALA A CA 1
ATOM 597 C C . ALA A 1 81 ? 4.163 -5.387 13.076 1.00 95.44 81 ALA A C 1
ATOM 599 O O . ALA A 1 81 ? 4.412 -6.592 13.036 1.00 95.44 81 ALA A O 1
ATOM 600 N N . HIS A 1 82 ? 4.230 -4.581 12.017 1.00 95.94 82 HIS A N 1
ATOM 601 C CA . HIS A 1 82 ? 4.625 -5.015 10.679 1.00 95.94 82 HIS A CA 1
ATOM 602 C C . HIS A 1 82 ? 5.780 -4.166 10.144 1.00 95.94 82 HIS A C 1
ATOM 604 O O . HIS A 1 82 ? 5.751 -2.936 10.220 1.00 95.94 82 HIS A O 1
ATOM 610 N N . ALA A 1 83 ? 6.779 -4.800 9.535 1.00 94.31 83 ALA A N 1
ATOM 611 C CA . ALA A 1 83 ? 7.797 -4.098 8.762 1.00 94.31 83 ALA A CA 1
ATOM 612 C C . ALA A 1 83 ? 7.239 -3.775 7.374 1.00 94.31 83 ALA A C 1
ATOM 614 O O . ALA A 1 83 ? 7.043 -4.686 6.572 1.00 94.31 83 ALA A O 1
ATOM 615 N N . ILE A 1 84 ? 7.005 -2.497 7.076 1.00 94.06 84 ILE A N 1
ATOM 616 C CA . ILE A 1 84 ? 6.529 -2.047 5.763 1.00 94.06 84 ILE A CA 1
ATOM 617 C C . ILE A 1 84 ? 7.547 -1.077 5.186 1.00 94.06 84 ILE A C 1
ATOM 619 O O . ILE A 1 84 ? 7.718 0.029 5.690 1.00 94.06 84 ILE A O 1
ATOM 623 N N . GLU A 1 85 ? 8.243 -1.511 4.142 1.00 92.00 85 GLU A N 1
ATOM 624 C CA . GLU A 1 85 ? 9.430 -0.820 3.641 1.00 92.00 85 GLU A CA 1
ATOM 625 C C . GLU A 1 85 ? 9.462 -0.786 2.114 1.00 92.00 85 GLU A C 1
ATOM 627 O O . GLU A 1 85 ? 8.923 -1.662 1.434 1.00 92.00 85 GLU A O 1
ATOM 632 N N . SER A 1 86 ? 10.145 0.216 1.564 1.00 93.06 86 SER A N 1
ATOM 633 C CA . SER A 1 86 ? 10.460 0.294 0.137 1.00 93.06 86 SER A CA 1
ATOM 634 C C . SER A 1 86 ? 11.958 0.314 -0.061 1.00 93.06 86 SER A C 1
ATOM 636 O O . SER A 1 86 ? 12.616 1.196 0.477 1.00 93.06 86 SER A O 1
ATOM 638 N N . VAL A 1 87 ? 12.489 -0.591 -0.877 1.00 92.44 87 VAL A N 1
ATOM 639 C CA . VAL A 1 87 ? 13.927 -0.687 -1.135 1.00 92.44 87 VAL A CA 1
ATOM 640 C C . VAL A 1 87 ? 14.222 -0.517 -2.622 1.00 92.44 87 VAL A C 1
ATOM 642 O O . VAL A 1 87 ? 13.558 -1.106 -3.479 1.00 92.44 87 VAL A O 1
ATOM 645 N N . PHE A 1 88 ? 15.254 0.264 -2.933 1.00 92.62 88 PHE A N 1
ATOM 646 C CA . PHE A 1 88 ? 15.751 0.461 -4.296 1.00 92.62 88 PHE A CA 1
ATOM 647 C C . PHE A 1 88 ? 16.971 -0.406 -4.602 1.00 92.62 88 PHE A C 1
ATOM 649 O O . PHE A 1 88 ? 17.877 -0.509 -3.777 1.00 92.62 88 PHE A O 1
ATOM 656 N N . ASN A 1 89 ? 17.026 -0.954 -5.823 1.00 86.56 89 ASN A N 1
ATOM 657 C CA . ASN A 1 89 ? 18.217 -1.577 -6.424 1.00 86.56 89 ASN A CA 1
ATOM 658 C C . ASN A 1 89 ? 18.961 -2.590 -5.534 1.00 86.56 89 ASN A C 1
ATOM 660 O O . ASN A 1 89 ? 20.173 -2.737 -5.620 1.00 86.56 89 ASN A O 1
ATOM 664 N N . ASP A 1 90 ? 18.234 -3.332 -4.706 1.00 83.75 90 ASP A N 1
ATOM 665 C CA . ASP A 1 90 ? 18.811 -4.260 -3.726 1.00 83.75 90 ASP A CA 1
ATOM 666 C C . ASP A 1 90 ? 19.262 -5.598 -4.345 1.00 83.75 90 ASP A C 1
ATOM 668 O O . ASP A 1 90 ? 19.555 -6.573 -3.664 1.00 83.75 90 ASP A O 1
ATOM 672 N N . GLN A 1 91 ? 19.278 -5.693 -5.671 1.00 82.94 91 GLN A N 1
ATOM 673 C CA . GLN A 1 91 ? 19.689 -6.895 -6.384 1.00 82.94 91 GLN A CA 1
ATOM 674 C C . GLN A 1 91 ? 21.219 -6.988 -6.466 1.00 82.94 91 GLN A C 1
ATOM 676 O O . GLN A 1 91 ? 21.890 -5.967 -6.596 1.00 82.94 91 GLN A O 1
ATOM 681 N N . PRO A 1 92 ? 21.795 -8.205 -6.465 1.00 84.06 92 PRO A N 1
ATOM 682 C CA . PRO A 1 92 ? 21.141 -9.512 -6.327 1.00 84.06 92 PRO A CA 1
ATOM 683 C C . PRO A 1 92 ? 21.034 -10.010 -4.874 1.00 84.06 92 PRO A C 1
ATOM 685 O O . PRO A 1 92 ? 20.491 -11.088 -4.647 1.00 84.06 92 PRO A O 1
ATOM 688 N N . LEU A 1 93 ? 21.596 -9.284 -3.904 1.00 85.12 93 LEU A N 1
ATOM 689 C CA . LEU A 1 93 ? 21.782 -9.782 -2.534 1.00 85.12 93 LEU A CA 1
ATOM 690 C C . LEU A 1 93 ? 20.545 -9.614 -1.641 1.00 85.12 93 LEU A C 1
ATOM 692 O O . LEU A 1 93 ? 20.412 -10.327 -0.649 1.00 85.12 93 LEU A O 1
ATOM 696 N N . TYR A 1 94 ? 19.639 -8.709 -2.003 1.00 85.06 94 TYR A N 1
ATOM 697 C CA . TYR A 1 94 ? 18.407 -8.376 -1.293 1.00 85.06 94 TYR A CA 1
ATOM 698 C C . TYR A 1 94 ? 18.640 -8.120 0.206 1.00 85.06 94 TYR A C 1
ATOM 700 O O . TYR A 1 94 ? 17.995 -8.750 1.048 1.00 85.06 94 TYR A O 1
ATOM 708 N N . GLN A 1 95 ? 19.619 -7.275 0.545 1.00 85.50 95 GLN A N 1
ATOM 709 C CA . GLN A 1 95 ? 20.020 -6.998 1.927 1.00 85.50 95 GLN A CA 1
ATOM 710 C C . GLN A 1 95 ? 19.084 -6.021 2.640 1.00 85.50 95 GLN A C 1
ATOM 712 O O . GLN A 1 95 ? 18.868 -6.163 3.843 1.00 85.50 95 GLN A O 1
ATOM 717 N N . GLY A 1 96 ? 18.503 -5.066 1.918 1.00 83.12 96 GLY A N 1
ATOM 718 C CA . GLY A 1 96 ? 17.605 -4.051 2.463 1.00 83.12 96 GLY A CA 1
ATOM 719 C C . GLY A 1 96 ? 16.384 -4.643 3.162 1.00 83.12 96 GLY A C 1
ATOM 720 O O . GLY A 1 96 ? 15.990 -4.140 4.203 1.00 83.12 96 GLY A O 1
ATOM 721 N N . LYS A 1 97 ? 15.850 -5.772 2.678 1.00 82.38 97 LYS A N 1
ATOM 722 C CA . LYS A 1 97 ? 14.720 -6.459 3.336 1.00 82.38 97 LYS A CA 1
ATOM 723 C C . LYS A 1 97 ? 15.111 -7.313 4.553 1.00 82.38 97 LYS A C 1
ATOM 725 O O . LYS A 1 97 ? 14.232 -7.838 5.226 1.00 82.38 97 LYS A O 1
ATOM 730 N N . GLN A 1 98 ? 16.402 -7.564 4.803 1.00 85.00 98 GLN A N 1
ATOM 731 C CA . GLN A 1 98 ? 16.833 -8.519 5.842 1.00 85.00 98 GLN A CA 1
ATOM 732 C C . GLN A 1 98 ? 16.736 -7.937 7.250 1.00 85.00 98 GLN A C 1
ATOM 734 O O . GLN A 1 98 ? 16.439 -8.662 8.199 1.00 85.00 98 GLN A O 1
ATOM 739 N N . ASN A 1 99 ? 16.979 -6.635 7.376 1.00 82.31 99 ASN A N 1
ATOM 740 C CA . ASN A 1 99 ? 17.048 -5.938 8.652 1.00 82.31 99 ASN A CA 1
ATOM 741 C C . ASN A 1 99 ? 16.130 -4.718 8.602 1.00 82.31 99 ASN A C 1
ATOM 743 O O . ASN A 1 99 ? 16.634 -3.602 8.465 1.00 82.31 99 ASN A O 1
ATOM 747 N N . PRO A 1 100 ? 14.803 -4.927 8.676 1.00 81.31 100 PRO A N 1
ATOM 748 C CA . PRO A 1 100 ? 13.872 -3.817 8.663 1.00 81.31 100 PRO A CA 1
ATOM 749 C C . PRO A 1 100 ? 14.158 -2.894 9.843 1.00 81.31 100 PRO A C 1
ATOM 751 O O . PRO A 1 100 ? 14.300 -3.352 10.981 1.00 81.31 100 PRO A O 1
ATOM 754 N N . THR A 1 101 ? 14.284 -1.603 9.567 1.00 79.56 101 THR A N 1
ATOM 755 C CA . THR A 1 101 ? 14.654 -0.594 10.571 1.00 79.56 101 THR A CA 1
ATOM 756 C C . THR A 1 101 ? 13.435 0.064 11.193 1.00 79.56 101 THR A C 1
ATOM 758 O O . THR A 1 101 ? 13.534 0.645 12.274 1.00 79.56 101 THR A O 1
ATOM 761 N N . GLN A 1 102 ? 12.283 -0.044 10.532 1.00 82.38 102 GLN A N 1
ATOM 762 C CA . GLN A 1 102 ? 11.031 0.557 10.959 1.00 82.38 102 GLN A CA 1
ATOM 763 C C . GLN A 1 102 ? 9.936 -0.500 11.080 1.00 82.38 102 GLN A C 1
ATOM 765 O O . GLN A 1 102 ? 9.839 -1.439 10.291 1.00 82.38 102 GLN A O 1
ATOM 770 N N . GLN A 1 103 ? 9.114 -0.332 12.110 1.00 91.19 103 GLN A N 1
ATOM 771 C CA . GLN A 1 103 ? 7.929 -1.137 12.366 1.00 91.19 103 GLN A CA 1
ATOM 772 C C . GLN A 1 103 ? 6.736 -0.193 12.394 1.00 91.19 103 GLN A C 1
ATOM 774 O O . GLN A 1 103 ? 6.768 0.823 13.091 1.00 91.19 103 GLN A O 1
ATOM 779 N N . LEU A 1 104 ? 5.694 -0.538 11.651 1.00 93.12 104 LEU A N 1
ATOM 780 C CA . LEU A 1 104 ? 4.398 0.103 11.741 1.00 93.12 104 LEU A CA 1
ATOM 781 C C . LEU A 1 104 ? 3.575 -0.637 12.806 1.00 93.12 104 LEU A C 1
ATOM 783 O O . LEU A 1 104 ? 3.269 -1.814 12.600 1.00 93.12 104 LEU A O 1
ATOM 787 N N . PRO A 1 105 ? 3.213 0.003 13.933 1.00 94.94 105 PRO A N 1
ATOM 788 C CA . PRO A 1 105 ? 2.223 -0.547 14.850 1.00 94.94 105 PRO A CA 1
ATOM 789 C C . PRO A 1 105 ? 0.840 -0.400 14.206 1.00 94.94 105 PRO A C 1
ATOM 791 O O . PRO A 1 105 ? 0.192 0.634 14.329 1.00 94.94 105 PRO A O 1
ATOM 794 N N . ALA A 1 106 ? 0.427 -1.416 13.454 1.00 96.06 106 ALA A N 1
ATOM 795 C CA . ALA A 1 106 ? -0.816 -1.400 12.706 1.00 96.06 106 ALA A CA 1
ATOM 796 C C . ALA A 1 106 ? -1.990 -1.735 13.636 1.00 96.06 106 ALA A C 1
ATOM 798 O O . ALA A 1 106 ? -2.147 -2.871 14.089 1.00 96.06 106 ALA A O 1
ATOM 799 N N . GLU A 1 107 ? -2.808 -0.736 13.939 1.00 96.56 107 GLU A N 1
ATOM 800 C CA . GLU A 1 107 ? -4.019 -0.866 14.740 1.00 96.56 107 GLU A CA 1
ATOM 801 C C . GLU A 1 107 ? -5.200 -1.308 13.870 1.00 96.56 107 GLU A C 1
ATOM 803 O O . GLU A 1 107 ? -5.313 -0.970 12.690 1.00 96.56 107 GLU A O 1
ATOM 808 N N . GLY A 1 108 ? -6.082 -2.112 14.458 1.00 94.56 108 GLY A N 1
ATOM 809 C CA . GLY A 1 108 ? -7.254 -2.639 13.772 1.00 94.56 108 GLY A CA 1
ATOM 810 C C . GLY A 1 108 ? -8.283 -1.559 13.442 1.00 94.56 108 GLY A C 1
ATOM 811 O O . GLY A 1 108 ? -8.584 -0.714 14.277 1.00 94.56 108 GLY A O 1
ATOM 812 N N . GLY A 1 109 ? -8.848 -1.606 12.237 1.00 91.19 109 GLY A N 1
ATOM 813 C CA . GLY A 1 109 ? -9.797 -0.621 11.712 1.00 91.19 109 GLY A CA 1
ATOM 814 C C . GLY A 1 109 ? -9.145 0.629 11.111 1.00 91.19 109 GLY A C 1
ATOM 815 O O . GLY A 1 109 ? -9.818 1.382 10.404 1.00 91.19 109 GLY A O 1
ATOM 816 N N . GLU A 1 110 ? -7.845 0.832 11.334 1.00 95.12 110 GLU A N 1
ATOM 817 C CA . GLU A 1 110 ? -7.133 2.039 10.919 1.00 95.12 110 GLU A CA 1
ATOM 818 C C . GLU A 1 110 ? -6.583 1.961 9.492 1.00 95.12 110 GLU A C 1
ATOM 820 O O . GLU A 1 110 ? -6.462 0.896 8.876 1.00 95.12 110 GLU A O 1
ATOM 825 N N . THR A 1 111 ? -6.259 3.130 8.936 1.00 96.25 111 THR A N 1
ATOM 826 C CA . THR A 1 111 ? -5.660 3.265 7.602 1.00 96.25 111 THR A CA 1
ATOM 827 C C . THR A 1 111 ? -4.395 4.102 7.663 1.00 96.25 111 THR A C 1
ATOM 829 O O . THR A 1 111 ? -4.446 5.286 7.992 1.00 96.25 111 THR A O 1
ATOM 832 N N . TYR A 1 112 ? -3.285 3.508 7.246 1.00 97.50 112 TYR A N 1
ATOM 833 C CA . TYR A 1 112 ? -1.964 4.118 7.240 1.00 97.50 112 TYR A CA 1
ATOM 834 C C . TYR A 1 112 ? -1.547 4.499 5.824 1.00 97.50 112 TYR A C 1
ATOM 836 O O . TYR A 1 112 ? -1.677 3.703 4.892 1.00 97.50 112 TYR A O 1
ATOM 844 N N . PHE A 1 113 ? -1.005 5.704 5.664 1.00 97.75 113 PHE A N 1
ATOM 845 C CA . PHE A 1 113 ? -0.489 6.191 4.389 1.00 97.75 113 PHE A CA 1
ATOM 846 C C . PHE A 1 113 ? 1.031 6.204 4.443 1.00 97.75 113 PHE A C 1
ATOM 848 O O . PHE A 1 113 ? 1.617 6.903 5.261 1.00 97.75 113 PHE A O 1
ATOM 855 N N . VAL A 1 114 ? 1.670 5.418 3.581 1.00 96.88 114 VAL A N 1
ATOM 856 C CA . VAL A 1 114 ? 3.126 5.260 3.566 1.00 96.88 114 VAL A CA 1
ATOM 857 C C . VAL A 1 114 ? 3.675 5.795 2.250 1.00 96.88 114 VAL A C 1
ATOM 859 O O . VAL A 1 114 ? 3.429 5.231 1.182 1.00 96.88 114 VAL A O 1
ATOM 862 N N . GLN A 1 115 ? 4.430 6.884 2.317 1.00 96.56 115 GLN A N 1
ATOM 863 C CA . GLN A 1 115 ? 5.117 7.448 1.168 1.00 96.56 115 GLN A CA 1
ATOM 864 C C . GLN A 1 115 ? 6.470 6.777 0.969 1.00 96.56 115 GLN A C 1
ATOM 866 O O . GLN A 1 115 ? 7.289 6.705 1.879 1.00 96.56 115 GLN A O 1
ATOM 871 N N . VAL A 1 116 ? 6.749 6.369 -0.261 1.00 95.88 116 VAL A N 1
ATOM 872 C CA . VAL A 1 116 ? 8.099 6.050 -0.717 1.00 95.88 116 VAL A CA 1
ATOM 873 C C . VAL A 1 116 ? 8.813 7.355 -1.047 1.00 95.88 116 VAL A C 1
ATOM 875 O O . VAL A 1 116 ? 8.460 8.027 -2.022 1.00 95.88 116 VAL A O 1
ATOM 878 N N . ASN A 1 117 ? 9.830 7.724 -0.266 1.00 92.00 117 ASN A N 1
ATOM 879 C CA . ASN A 1 117 ? 10.628 8.901 -0.591 1.00 92.00 117 ASN A CA 1
ATOM 880 C C . ASN A 1 117 ? 11.560 8.619 -1.781 1.00 92.00 117 ASN A C 1
ATOM 882 O O . ASN A 1 117 ? 1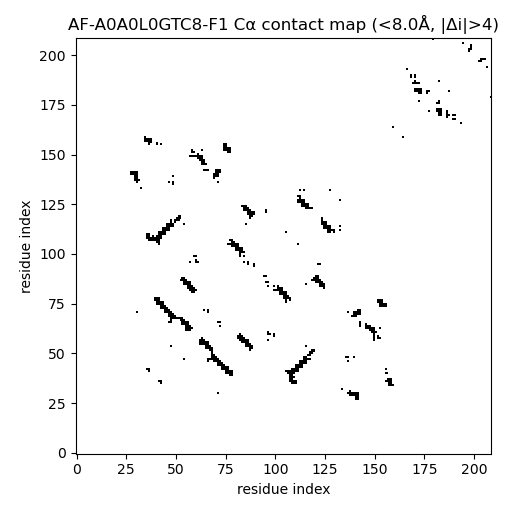2.033 7.487 -1.949 1.00 92.00 117 ASN A O 1
ATOM 886 N N . PRO A 1 118 ? 11.851 9.625 -2.623 1.00 88.50 118 PRO A N 1
ATOM 887 C CA . PRO A 1 118 ? 12.723 9.445 -3.775 1.00 88.50 118 PRO A CA 1
ATOM 888 C C . PRO A 1 118 ? 14.129 9.036 -3.338 1.00 88.50 118 PRO A C 1
ATOM 890 O O . PRO A 1 118 ? 14.735 9.663 -2.473 1.00 88.50 118 PRO A O 1
ATOM 893 N N . GLY A 1 119 ? 14.668 8.005 -3.972 1.00 83.19 119 GLY A N 1
ATOM 894 C CA . GLY A 1 119 ? 16.015 7.516 -3.726 1.00 83.19 119 GLY A CA 1
ATOM 895 C C . GLY A 1 119 ? 16.464 6.592 -4.849 1.00 83.19 119 GLY A C 1
ATOM 896 O O . GLY A 1 119 ? 15.691 6.256 -5.745 1.00 83.19 119 GLY A O 1
ATOM 897 N N . THR A 1 120 ? 17.736 6.206 -4.817 1.00 81.44 120 THR A N 1
ATOM 898 C CA . THR A 1 120 ? 18.328 5.251 -5.771 1.00 81.44 120 THR A CA 1
ATOM 899 C C . THR A 1 120 ? 18.906 4.009 -5.091 1.00 81.44 120 THR A C 1
ATOM 901 O O . THR A 1 120 ? 19.269 3.054 -5.777 1.00 81.44 120 THR A O 1
ATOM 904 N N . SER A 1 121 ? 18.977 4.002 -3.755 1.00 78.12 121 SER A N 1
ATOM 905 C CA . SER A 1 121 ? 19.428 2.882 -2.921 1.00 78.12 121 SER A CA 1
ATOM 906 C C . SER A 1 121 ? 18.818 2.983 -1.516 1.00 78.12 121 SER A C 1
ATOM 908 O O . SER A 1 121 ? 18.420 4.072 -1.101 1.00 78.12 121 SER A O 1
ATOM 910 N N . GLY A 1 122 ? 18.762 1.862 -0.790 1.00 78.88 122 GLY A N 1
ATOM 911 C CA . GLY A 1 122 ? 18.321 1.821 0.612 1.00 78.88 122 GLY A CA 1
ATOM 912 C C . GLY A 1 122 ? 16.803 1.896 0.814 1.00 78.88 122 GLY A C 1
ATOM 913 O O . GLY A 1 122 ? 16.045 1.833 -0.156 1.00 78.88 122 GLY A O 1
ATOM 914 N N . ASN A 1 123 ? 16.386 1.988 2.086 1.00 81.50 123 ASN A N 1
ATOM 915 C CA . ASN A 1 123 ? 14.987 2.157 2.493 1.00 81.50 123 ASN A CA 1
ATOM 916 C C . ASN A 1 123 ? 14.624 3.645 2.606 1.00 81.50 123 ASN A C 1
ATOM 918 O O . ASN A 1 123 ? 15.381 4.424 3.184 1.00 81.50 123 ASN A O 1
ATOM 922 N N . THR A 1 124 ? 13.473 4.030 2.061 1.00 78.69 124 THR A N 1
ATOM 923 C CA . THR A 1 124 ? 13.016 5.424 2.001 1.00 78.69 124 THR A CA 1
ATOM 924 C C . THR A 1 124 ? 11.547 5.624 2.391 1.00 78.69 124 THR A C 1
ATOM 926 O O . THR A 1 124 ? 11.015 6.715 2.181 1.00 78.69 124 THR A O 1
ATOM 929 N N . ALA A 1 125 ? 10.875 4.615 2.948 1.00 85.94 125 ALA A N 1
ATOM 930 C CA . ALA A 1 125 ? 9.467 4.726 3.329 1.00 85.94 125 ALA A CA 1
ATOM 931 C C . ALA A 1 125 ? 9.261 5.647 4.552 1.00 85.94 125 ALA A C 1
ATOM 933 O O . ALA A 1 125 ? 10.077 5.659 5.471 1.00 85.94 125 ALA A O 1
ATOM 934 N N . ALA A 1 126 ? 8.172 6.418 4.567 1.00 89.56 126 ALA A N 1
ATOM 935 C CA . ALA A 1 126 ? 7.766 7.261 5.692 1.00 89.56 126 ALA A CA 1
ATOM 936 C C . ALA A 1 126 ? 6.240 7.279 5.850 1.00 89.56 126 ALA A C 1
ATOM 938 O O . ALA A 1 126 ? 5.512 7.201 4.862 1.00 89.56 126 ALA A O 1
ATOM 939 N N . LEU A 1 127 ? 5.761 7.372 7.092 1.00 93.38 127 LEU A N 1
ATOM 940 C CA . LEU A 1 127 ? 4.338 7.524 7.391 1.00 93.38 127 LEU A CA 1
ATOM 941 C C . LEU A 1 127 ? 3.906 8.978 7.162 1.00 93.38 127 LEU A C 1
ATOM 943 O O . LEU A 1 127 ? 4.627 9.898 7.536 1.00 93.38 127 LEU A O 1
ATOM 947 N N . GLU A 1 128 ? 2.727 9.162 6.581 1.00 95.38 128 GLU A N 1
ATOM 948 C CA . GLU A 1 128 ? 2.155 10.462 6.233 1.00 95.38 128 GLU A CA 1
ATOM 949 C C . GLU A 1 128 ? 0.715 10.583 6.740 1.00 95.38 128 GLU A C 1
ATOM 951 O O . GLU A 1 128 ? -0.009 9.591 6.873 1.00 95.38 128 GLU A O 1
ATOM 956 N N . GLU A 1 129 ? 0.271 11.817 6.973 1.00 95.31 129 GLU A N 1
ATOM 957 C CA . GLU A 1 129 ? -1.113 12.095 7.353 1.00 95.31 129 GLU A CA 1
ATOM 958 C C . GLU A 1 129 ? -2.046 11.993 6.140 1.00 95.31 129 GLU A C 1
ATOM 960 O O . GLU A 1 129 ? -1.716 12.431 5.031 1.00 95.31 129 GLU A O 1
ATOM 965 N N . ARG A 1 130 ? -3.267 11.482 6.353 1.00 94.88 130 ARG A N 1
ATOM 966 C CA . ARG A 1 130 ? -4.246 11.251 5.274 1.00 94.88 130 ARG A CA 1
ATOM 967 C C . ARG A 1 130 ? -4.442 12.463 4.345 1.00 94.88 130 ARG A C 1
ATOM 969 O O . ARG A 1 130 ? -4.343 12.269 3.137 1.00 94.88 130 ARG A O 1
ATOM 976 N N . PRO A 1 131 ? -4.675 13.705 4.823 1.00 94.31 131 PRO A N 1
ATOM 977 C CA . PRO A 1 131 ? -4.928 14.833 3.919 1.00 94.31 131 PRO A CA 1
ATOM 978 C C . PRO A 1 131 ? -3.746 15.151 2.990 1.00 94.31 131 PRO A C 1
ATOM 980 O O . PRO A 1 131 ? -3.933 15.520 1.827 1.00 94.31 131 PRO A O 1
ATOM 983 N N . GLN A 1 132 ? -2.521 14.997 3.496 1.00 94.94 132 GLN A N 1
ATOM 984 C CA . GLN A 1 132 ? -1.292 15.233 2.737 1.00 94.94 132 GLN A CA 1
ATOM 985 C C . GLN A 1 132 ? -1.089 14.120 1.706 1.00 94.94 132 GLN A C 1
ATOM 987 O O . GLN A 1 132 ? -0.860 14.401 0.527 1.00 94.94 132 GLN A O 1
ATOM 992 N N . ALA A 1 133 ? -1.278 12.869 2.127 1.00 96.25 133 ALA A N 1
ATOM 993 C CA . ALA A 1 133 ? -1.180 11.712 1.254 1.00 96.25 133 ALA A CA 1
ATOM 994 C C . ALA A 1 133 ? -2.215 11.746 0.122 1.00 96.25 133 ALA A C 1
ATOM 996 O O . ALA A 1 133 ? -1.863 11.561 -1.040 1.00 96.25 133 ALA A O 1
ATOM 997 N N . GLU A 1 134 ? -3.485 12.031 0.423 1.00 95.38 134 GLU A N 1
ATOM 998 C CA . GLU A 1 134 ? -4.562 12.029 -0.575 1.00 95.38 134 GLU A CA 1
ATOM 999 C C . GLU A 1 134 ? -4.409 13.129 -1.629 1.00 95.38 134 GLU A C 1
ATOM 1001 O O . GLU A 1 134 ? -4.750 12.922 -2.797 1.00 95.38 134 GLU A O 1
ATOM 1006 N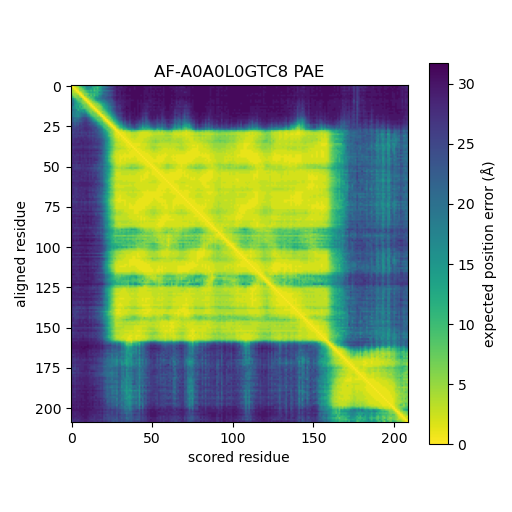 N . THR A 1 135 ? -3.814 14.263 -1.248 1.00 95.44 135 THR A N 1
ATOM 1007 C CA . THR A 1 135 ? -3.446 15.321 -2.197 1.00 95.44 135 THR A CA 1
ATOM 1008 C C . THR A 1 135 ? -2.481 14.781 -3.253 1.00 95.44 135 THR A C 1
ATOM 1010 O O . THR A 1 135 ? -2.707 14.966 -4.449 1.00 95.44 135 THR A O 1
ATOM 1013 N N . MET A 1 136 ? -1.441 14.056 -2.831 1.00 94.94 136 MET A N 1
ATOM 1014 C CA . MET A 1 136 ? -0.463 13.454 -3.742 1.00 94.94 136 MET A CA 1
ATOM 1015 C C . MET A 1 136 ? -1.048 12.274 -4.524 1.00 94.94 136 MET A C 1
ATOM 1017 O O . MET A 1 136 ? -0.847 12.178 -5.733 1.00 94.94 136 MET A O 1
ATOM 1021 N N . LEU A 1 137 ? -1.820 11.413 -3.857 1.00 95.94 137 LEU A N 1
ATOM 1022 C CA . LEU A 1 137 ? -2.443 10.222 -4.436 1.00 95.94 137 LEU A CA 1
ATOM 1023 C C . LEU A 1 137 ? -3.415 10.538 -5.576 1.00 95.94 137 LEU A C 1
ATOM 1025 O O . LEU A 1 137 ? -3.547 9.724 -6.486 1.00 95.94 137 LEU A O 1
ATOM 1029 N N . SER A 1 138 ? -4.061 11.709 -5.569 1.00 92.88 138 SER A N 1
ATOM 1030 C CA . SER A 1 138 ? -5.033 12.117 -6.597 1.00 92.88 138 SER A CA 1
ATOM 1031 C C . SER A 1 138 ? -4.505 12.044 -8.041 1.00 92.88 138 SER A C 1
ATOM 1033 O O . SER A 1 138 ? -5.283 11.822 -8.969 1.00 92.88 138 SER A O 1
ATOM 1035 N N . GLY A 1 139 ? -3.188 12.187 -8.234 1.00 91.81 139 GLY A N 1
ATOM 1036 C CA . GLY A 1 139 ? -2.521 12.078 -9.534 1.00 91.81 139 GLY A CA 1
ATOM 1037 C C . GLY A 1 139 ? -1.925 10.701 -9.845 1.00 91.81 139 GLY A C 1
ATOM 1038 O O . GLY A 1 139 ? -1.354 10.526 -10.922 1.00 91.81 139 GLY A O 1
ATOM 1039 N N . LEU A 1 140 ? -2.019 9.736 -8.927 1.00 96.25 140 LEU A N 1
ATOM 1040 C CA . LEU A 1 140 ? -1.323 8.451 -9.020 1.00 96.25 140 LEU A CA 1
ATOM 1041 C C . LEU A 1 140 ? -2.214 7.335 -9.570 1.00 96.25 140 LEU A C 1
ATOM 1043 O O . LEU A 1 140 ? -3.446 7.385 -9.519 1.00 96.25 140 LEU A O 1
ATOM 1047 N N . GLN A 1 141 ? -1.558 6.301 -10.092 1.00 95.88 141 GLN A N 1
ATOM 1048 C CA . GLN A 1 141 ? -2.197 5.131 -10.688 1.00 95.88 141 GLN A CA 1
ATOM 1049 C C . GLN A 1 141 ? -1.915 3.866 -9.883 1.00 95.88 141 GLN A C 1
ATOM 1051 O O . GLN A 1 141 ? -0.826 3.668 -9.345 1.00 95.88 141 GLN A O 1
ATOM 1056 N N . LYS A 1 142 ? -2.897 2.975 -9.810 1.00 94.75 142 LYS A N 1
ATOM 1057 C CA . LYS A 1 142 ? -2.758 1.732 -9.059 1.00 94.75 142 LYS A CA 1
ATOM 1058 C C . LYS A 1 142 ? -1.800 0.771 -9.754 1.00 94.75 142 LYS A C 1
ATOM 1060 O O . LYS A 1 142 ? -1.915 0.497 -10.951 1.00 94.75 142 LYS A O 1
ATOM 1065 N N . HIS A 1 143 ? -0.909 0.183 -8.973 1.00 93.31 143 HIS A N 1
ATOM 1066 C CA . HIS A 1 143 ? -0.027 -0.881 -9.410 1.00 93.31 143 HIS A CA 1
ATOM 1067 C C . HIS A 1 143 ? -0.790 -2.199 -9.623 1.00 93.31 143 HIS A C 1
ATOM 1069 O O . HIS A 1 143 ? -1.524 -2.656 -8.748 1.00 93.31 143 HIS A O 1
ATOM 1075 N N . THR A 1 144 ? -0.571 -2.854 -10.767 1.00 87.94 144 THR A N 1
ATOM 1076 C CA . THR A 1 144 ? -1.265 -4.107 -11.146 1.00 87.94 144 THR A CA 1
ATOM 1077 C C . THR A 1 144 ? -0.342 -5.189 -11.716 1.00 87.94 144 THR A C 1
ATOM 1079 O O . THR A 1 144 ? -0.811 -6.244 -12.138 1.00 87.94 144 THR A O 1
ATOM 1082 N N . ARG A 1 145 ? 0.976 -4.945 -11.759 1.00 88.06 145 ARG A N 1
ATOM 1083 C CA . ARG A 1 145 ? 1.916 -5.747 -12.567 1.00 88.06 145 ARG A CA 1
ATOM 1084 C C . ARG A 1 145 ? 2.659 -6.834 -11.789 1.00 88.06 145 ARG A C 1
ATOM 1086 O O . ARG A 1 145 ? 3.175 -7.761 -12.408 1.00 88.06 145 ARG A O 1
ATOM 1093 N N . THR A 1 146 ? 2.725 -6.736 -10.466 1.00 87.06 146 THR A N 1
ATOM 1094 C CA . THR A 1 146 ? 3.454 -7.682 -9.611 1.00 87.06 146 THR A CA 1
ATOM 1095 C C . THR A 1 146 ? 2.483 -8.557 -8.834 1.00 87.06 146 THR A C 1
ATOM 1097 O O . THR A 1 146 ? 1.494 -8.082 -8.281 1.00 87.06 146 THR A O 1
ATOM 1100 N N . VAL A 1 147 ? 2.794 -9.851 -8.763 1.00 89.25 147 VAL A N 1
ATOM 1101 C CA . VAL A 1 147 ? 2.086 -10.788 -7.889 1.00 89.25 147 VAL A CA 1
ATOM 1102 C C . VAL A 1 147 ? 2.604 -10.615 -6.467 1.00 89.25 147 VAL A C 1
ATOM 1104 O O . VAL A 1 147 ? 3.798 -10.790 -6.218 1.00 89.25 147 VAL A O 1
ATOM 1107 N N . ASN A 1 148 ? 1.694 -10.314 -5.547 1.00 92.12 148 ASN A N 1
ATOM 1108 C CA . ASN A 1 148 ? 1.985 -10.254 -4.123 1.00 92.12 148 ASN A CA 1
ATOM 1109 C C . ASN A 1 148 ? 2.429 -11.630 -3.592 1.00 92.12 148 ASN A C 1
ATOM 1111 O O . ASN A 1 148 ? 1.777 -12.643 -3.850 1.00 92.12 148 ASN A O 1
ATOM 1115 N N . ARG A 1 149 ? 3.538 -11.654 -2.848 1.00 93.62 149 ARG A N 1
ATOM 1116 C CA . ARG A 1 149 ? 4.116 -12.839 -2.197 1.00 93.62 149 ARG A CA 1
ATOM 1117 C C . ARG A 1 149 ? 4.224 -12.690 -0.678 1.00 93.62 149 ARG A C 1
ATOM 1119 O O . ARG A 1 149 ? 4.753 -13.593 -0.042 1.00 93.62 149 ARG A O 1
ATOM 1126 N N . ALA A 1 150 ? 3.745 -11.586 -0.111 1.00 95.38 150 ALA A N 1
ATOM 1127 C CA . ALA A 1 150 ? 3.725 -11.367 1.325 1.00 95.38 150 ALA A CA 1
ATOM 1128 C C . ALA A 1 150 ? 2.560 -12.120 1.981 1.00 95.38 150 ALA A C 1
ATOM 1130 O O . ALA A 1 150 ? 1.391 -11.898 1.666 1.00 95.38 150 ALA A O 1
ATOM 1131 N N . SER A 1 151 ? 2.891 -13.010 2.910 1.00 94.75 151 SER A N 1
ATOM 1132 C CA . SER A 1 151 ? 1.986 -13.910 3.630 1.00 94.75 151 SER A CA 1
ATOM 1133 C C . SER A 1 151 ? 1.058 -13.185 4.611 1.00 94.75 151 SER A C 1
ATOM 1135 O O . SER A 1 151 ? -0.089 -13.608 4.825 1.00 94.75 151 SER A O 1
ATOM 1137 N N . GLN A 1 152 ? 1.541 -12.077 5.177 1.00 94.00 152 GLN A N 1
ATOM 1138 C CA . GLN A 1 152 ? 0.795 -11.228 6.110 1.00 94.00 152 GLN A CA 1
ATOM 1139 C C . GLN A 1 152 ? -0.217 -10.327 5.406 1.00 94.00 152 GLN A C 1
ATOM 1141 O O . GLN A 1 152 ? -1.171 -9.860 6.025 1.00 94.00 152 GLN A O 1
ATOM 1146 N N . VAL A 1 153 ? -0.069 -10.140 4.094 1.00 95.50 153 VAL A N 1
ATOM 1147 C CA . VAL A 1 153 ? -1.014 -9.353 3.312 1.00 95.50 153 VAL A CA 1
ATOM 1148 C C . VAL A 1 153 ? -2.262 -10.172 3.003 1.00 95.50 153 VAL A C 1
ATOM 1150 O O . VAL A 1 153 ? -2.199 -11.275 2.456 1.00 95.50 153 VAL A O 1
ATOM 1153 N N . LYS A 1 154 ? -3.419 -9.599 3.326 1.00 90.62 154 LYS A N 1
ATOM 1154 C CA . LYS A 1 154 ? -4.751 -10.149 3.081 1.00 90.62 154 LYS A CA 1
ATOM 1155 C C . LYS A 1 154 ? -5.548 -9.232 2.157 1.00 90.62 154 LYS A C 1
ATOM 1157 O O . LYS A 1 154 ? -5.239 -8.051 1.990 1.00 90.62 154 LYS A O 1
ATOM 1162 N N . SER A 1 155 ? -6.615 -9.780 1.583 1.00 89.00 155 SER A N 1
ATOM 1163 C CA . SER A 1 155 ? -7.648 -8.964 0.947 1.00 89.00 155 SER A CA 1
ATOM 1164 C C . SER A 1 155 ? -8.317 -8.064 1.988 1.00 89.00 155 SER A C 1
ATOM 1166 O O . SER A 1 155 ? -8.646 -8.523 3.085 1.00 89.00 155 SER A O 1
ATOM 1168 N N . CYS A 1 156 ? -8.507 -6.792 1.636 1.00 90.19 156 CYS A N 1
ATOM 1169 C CA . CYS A 1 156 ? -9.164 -5.813 2.494 1.00 90.19 156 CYS A CA 1
ATOM 1170 C C . CYS A 1 156 ? -10.670 -6.065 2.587 1.00 90.19 156 CYS A C 1
ATOM 1172 O O . CYS A 1 156 ? -11.357 -6.121 1.566 1.00 90.19 156 CYS A O 1
ATOM 1174 N N . ASN A 1 157 ? -11.169 -6.153 3.815 1.00 89.06 157 ASN A N 1
ATOM 1175 C CA . ASN A 1 157 ? -12.580 -6.232 4.148 1.00 89.06 157 ASN A CA 1
ATOM 1176 C C . ASN A 1 157 ? -13.029 -4.858 4.645 1.00 89.06 157 ASN A C 1
ATOM 1178 O O . ASN A 1 157 ? -12.679 -4.435 5.747 1.00 89.06 157 ASN A O 1
ATOM 1182 N N . TYR A 1 158 ? -13.786 -4.151 3.814 1.00 86.50 158 TYR A N 1
ATOM 1183 C CA . TYR A 1 158 ? -14.251 -2.803 4.116 1.00 86.50 158 TYR A CA 1
ATOM 1184 C C . TYR A 1 158 ? -15.519 -2.821 4.965 1.00 86.50 158 TYR A C 1
ATOM 1186 O O . TYR A 1 158 ? -16.446 -3.587 4.686 1.00 86.50 158 TYR A O 1
ATOM 1194 N N . ILE A 1 159 ? -15.593 -1.938 5.964 1.00 81.44 159 ILE A N 1
ATOM 1195 C CA . ILE A 1 159 ? -16.855 -1.663 6.647 1.00 81.44 159 ILE A CA 1
ATOM 1196 C C . ILE A 1 159 ? -17.724 -0.801 5.738 1.00 81.44 159 ILE A C 1
ATOM 1198 O O . ILE A 1 159 ? -17.354 0.296 5.322 1.00 81.44 159 ILE A O 1
ATOM 1202 N N . ASN A 1 160 ? -18.910 -1.303 5.414 1.00 65.50 160 ASN A N 1
ATOM 1203 C CA . ASN A 1 160 ? -19.883 -0.521 4.673 1.00 65.50 160 ASN A CA 1
ATOM 1204 C C . ASN A 1 160 ? -20.591 0.454 5.624 1.00 65.50 160 ASN A C 1
ATOM 1206 O O . ASN A 1 160 ? -21.642 0.142 6.179 1.00 65.50 160 ASN A O 1
ATOM 1210 N N . THR A 1 161 ? -20.010 1.633 5.820 1.00 53.44 161 THR A N 1
ATOM 1211 C CA . THR A 1 161 ? -20.605 2.710 6.628 1.00 53.44 161 THR A CA 1
ATOM 1212 C C . THR A 1 161 ? -21.543 3.621 5.835 1.00 53.44 161 THR A C 1
ATOM 1214 O O . THR A 1 161 ? -22.252 4.427 6.431 1.00 53.44 161 THR A O 1
ATOM 1217 N N . SER A 1 162 ? -21.596 3.491 4.505 1.00 52.94 162 SER A N 1
ATOM 1218 C CA . SER A 1 162 ? -22.400 4.345 3.616 1.00 52.94 162 SER A CA 1
ATOM 1219 C C . SER A 1 162 ? -23.691 3.687 3.117 1.00 52.94 162 SER A C 1
ATOM 1221 O O . SER A 1 162 ? -24.448 4.304 2.372 1.00 52.94 162 SER A O 1
ATOM 1223 N N . GLY A 1 163 ? -23.931 2.419 3.467 1.00 50.41 163 GLY A N 1
ATOM 1224 C CA . GLY A 1 163 ? -24.968 1.596 2.840 1.00 50.41 163 GLY A CA 1
ATOM 1225 C C . GLY A 1 163 ? -24.635 1.187 1.397 1.00 50.41 163 GLY A C 1
ATOM 1226 O O . GLY A 1 163 ? -25.341 0.365 0.821 1.00 50.41 163 GLY A O 1
ATOM 1227 N N . VAL A 1 164 ? -23.526 1.667 0.825 1.00 50.22 164 VAL A N 1
ATOM 1228 C CA . VAL A 1 164 ? -23.062 1.323 -0.522 1.00 50.22 164 VAL A CA 1
ATOM 1229 C C . VAL A 1 164 ? -22.007 0.222 -0.427 1.00 50.22 164 VAL A C 1
ATOM 1231 O O . VAL A 1 164 ? -20.840 0.471 -0.137 1.00 50.22 164 VAL A O 1
ATOM 1234 N N . VAL A 1 165 ? -22.419 -1.020 -0.691 1.00 53.81 165 VAL A N 1
ATOM 1235 C CA . VAL A 1 165 ? -21.491 -2.154 -0.815 1.00 53.81 165 VAL A CA 1
ATOM 1236 C C . VAL A 1 165 ? -20.849 -2.100 -2.198 1.00 53.81 165 VAL A C 1
ATOM 1238 O O . VAL A 1 165 ? -21.529 -2.310 -3.203 1.00 53.81 165 VAL A O 1
ATOM 1241 N N . LEU A 1 166 ? -19.543 -1.841 -2.266 1.00 56.88 166 LEU A N 1
ATOM 1242 C CA . LEU A 1 166 ? -18.791 -1.969 -3.512 1.00 56.88 166 LEU A CA 1
ATOM 1243 C C . LEU A 1 166 ? -18.326 -3.420 -3.661 1.00 56.88 166 LEU A C 1
ATOM 1245 O O . LEU A 1 166 ? -17.470 -3.888 -2.915 1.00 56.88 166 LEU A O 1
ATOM 1249 N N . ILE A 1 167 ? -18.927 -4.141 -4.606 1.00 62.25 167 ILE A N 1
ATOM 1250 C CA . ILE A 1 167 ? -18.604 -5.540 -4.892 1.00 62.25 167 ILE A CA 1
ATOM 1251 C C . ILE A 1 167 ? -17.701 -5.570 -6.121 1.00 62.25 167 ILE A C 1
ATOM 1253 O O . ILE A 1 167 ? -18.142 -5.246 -7.224 1.00 62.25 167 ILE A O 1
ATOM 1257 N N . GLN A 1 168 ? -16.435 -5.942 -5.934 1.00 62.75 168 GLN A N 1
ATOM 1258 C CA . GLN A 1 168 ? -15.457 -6.023 -7.015 1.00 62.75 168 GLN A CA 1
ATOM 1259 C C . GLN A 1 168 ? -14.944 -7.458 -7.138 1.00 62.75 168 GLN A C 1
ATOM 1261 O O . GLN A 1 168 ? -14.103 -7.900 -6.363 1.00 62.75 168 GLN A O 1
ATOM 1266 N N . GLU A 1 169 ? -15.458 -8.180 -8.132 1.00 70.38 169 GLU A N 1
ATOM 1267 C CA . GLU A 1 169 ? -15.074 -9.562 -8.422 1.00 70.38 169 GLU A CA 1
ATOM 1268 C C . GLU A 1 169 ? -14.361 -9.661 -9.770 1.00 70.38 169 GLU A C 1
ATOM 1270 O O . GLU A 1 169 ? -14.718 -8.994 -10.743 1.00 70.38 169 GLU A O 1
ATOM 1275 N N . GLN A 1 170 ? -13.348 -10.522 -9.839 1.00 79.75 170 GLN A N 1
ATOM 1276 C CA . GLN A 1 170 ? -12.640 -10.810 -11.084 1.00 79.75 170 GLN A CA 1
ATOM 1277 C C . GLN A 1 170 ? -13.299 -11.995 -11.795 1.00 79.75 170 GLN A C 1
ATOM 1279 O O . GLN A 1 170 ? -13.262 -13.133 -11.312 1.00 79.75 170 GLN A O 1
ATOM 1284 N N . ILE A 1 171 ? -13.887 -11.719 -12.960 1.00 86.44 171 ILE A N 1
ATOM 1285 C CA . ILE A 1 171 ? -14.511 -12.718 -13.828 1.00 86.44 171 ILE A CA 1
ATOM 1286 C C . ILE A 1 171 ? -13.510 -13.154 -14.888 1.00 86.44 171 ILE A C 1
ATOM 1288 O O . ILE A 1 171 ? -12.989 -12.341 -15.649 1.00 86.44 171 ILE A O 1
ATOM 1292 N N . LEU A 1 172 ? -13.259 -14.456 -14.947 1.00 89.00 172 LEU A N 1
ATOM 1293 C CA . LEU A 1 172 ? -12.408 -15.068 -15.948 1.00 89.00 172 LEU A CA 1
ATOM 1294 C C . LEU A 1 172 ? -13.272 -15.724 -17.023 1.00 89.00 172 LEU A C 1
ATOM 1296 O O . LEU A 1 172 ? -14.248 -16.425 -16.740 1.00 89.00 172 LEU A O 1
ATOM 1300 N N . PHE A 1 173 ? -12.866 -15.518 -18.269 1.00 93.19 173 PHE A N 1
ATOM 1301 C CA . PHE A 1 173 ? -13.477 -16.122 -19.442 1.00 93.19 173 PHE A CA 1
ATOM 1302 C C . PHE A 1 173 ? -12.561 -17.204 -20.009 1.00 93.19 173 PHE A C 1
ATOM 1304 O O . PHE A 1 173 ? -11.338 -17.168 -19.857 1.00 93.19 173 PHE A O 1
ATOM 1311 N N . ARG A 1 174 ? -13.159 -18.171 -20.702 1.00 92.25 174 ARG A N 1
ATOM 1312 C CA . ARG A 1 174 ? -12.433 -19.083 -21.584 1.00 92.25 174 ARG A CA 1
ATOM 1313 C C . ARG A 1 174 ? -11.720 -18.280 -22.668 1.00 92.25 174 ARG A C 1
ATOM 1315 O O . ARG A 1 174 ? -12.190 -17.228 -23.099 1.00 92.25 174 ARG A O 1
ATOM 1322 N N . PHE A 1 175 ? -10.599 -18.814 -23.141 1.00 88.81 175 PHE A N 1
ATOM 1323 C CA . PHE A 1 175 ? -9.826 -18.188 -24.206 1.00 88.81 175 PHE A CA 1
ATOM 1324 C C . PHE A 1 175 ? -10.698 -17.884 -25.437 1.00 88.81 175 PHE A C 1
ATOM 1326 O O . PHE A 1 175 ? -11.486 -18.728 -25.869 1.00 88.81 175 PHE A O 1
ATOM 1333 N N . ALA A 1 176 ? -10.540 -16.674 -25.985 1.00 89.44 176 ALA A N 1
ATOM 1334 C CA . ALA A 1 176 ? -11.297 -16.148 -27.125 1.00 89.44 176 ALA A CA 1
ATOM 1335 C C . ALA A 1 176 ? -12.829 -16.108 -26.933 1.00 89.44 176 ALA A C 1
ATOM 1337 O O . ALA A 1 176 ? -13.580 -16.127 -27.910 1.00 89.44 176 ALA A O 1
ATOM 1338 N N . LYS A 1 177 ? -13.303 -16.048 -25.683 1.00 89.12 177 LYS A N 1
ATOM 1339 C CA . LYS A 1 177 ? -14.715 -15.849 -25.346 1.00 89.12 177 LYS A CA 1
ATOM 1340 C C . LYS A 1 177 ? -14.904 -14.576 -24.523 1.00 89.12 177 LYS A C 1
ATOM 1342 O O . LYS A 1 177 ? -14.036 -14.201 -23.743 1.00 89.12 177 LYS A O 1
ATOM 1347 N N . SER A 1 178 ? -16.055 -13.938 -24.700 1.00 86.50 178 SER A N 1
ATOM 1348 C CA . SER A 1 178 ? -16.482 -12.740 -23.961 1.00 86.50 178 SER A CA 1
ATOM 1349 C C . SER A 1 178 ? -17.986 -12.736 -23.670 1.00 86.50 178 SER A C 1
ATOM 1351 O O . SER A 1 178 ? -18.510 -11.773 -23.122 1.00 86.50 178 SER A O 1
ATOM 1353 N N . ASP A 1 179 ? -18.691 -13.798 -24.059 1.00 87.56 179 ASP A N 1
ATOM 1354 C CA . ASP A 1 179 ? -20.114 -14.000 -23.825 1.00 87.56 179 ASP A CA 1
ATOM 1355 C C . ASP A 1 179 ? -20.356 -14.725 -22.495 1.00 87.56 179 ASP A C 1
ATOM 1357 O O . ASP A 1 179 ? -19.461 -15.371 -21.944 1.00 87.56 179 ASP A O 1
ATOM 1361 N N . ALA A 1 180 ? -21.591 -14.669 -21.985 1.00 84.31 180 ALA A N 1
ATOM 1362 C CA . ALA A 1 180 ? -21.966 -15.346 -20.743 1.00 84.31 180 ALA A CA 1
ATOM 1363 C C . ALA A 1 180 ? -21.649 -16.855 -20.786 1.00 84.31 180 ALA A C 1
ATOM 1365 O O . ALA A 1 180 ? -21.194 -17.438 -19.798 1.00 84.31 180 ALA A O 1
ATOM 1366 N N . ALA A 1 181 ? -21.815 -17.497 -21.949 1.00 87.38 181 ALA A N 1
ATOM 1367 C CA . ALA A 1 181 ? -21.442 -18.896 -22.182 1.00 87.38 181 ALA A CA 1
ATOM 1368 C C . ALA A 1 181 ? -19.931 -19.164 -22.020 1.00 87.38 181 ALA A C 1
ATOM 1370 O O . ALA A 1 181 ? -19.531 -20.280 -21.687 1.00 87.38 181 ALA A O 1
ATOM 1371 N N . GLY A 1 182 ? -19.099 -18.143 -22.221 1.00 90.50 182 GLY A N 1
ATOM 1372 C CA . GLY A 1 182 ? -17.652 -18.180 -22.090 1.00 90.50 182 GLY A CA 1
ATOM 1373 C C . GLY A 1 182 ? -17.108 -18.062 -20.670 1.00 90.50 182 GLY A C 1
ATOM 1374 O O . GLY A 1 182 ? -15.918 -18.303 -20.485 1.00 90.50 182 GLY A O 1
ATOM 1375 N N . ILE A 1 183 ? -17.921 -17.706 -19.673 1.00 92.44 183 ILE A N 1
ATOM 1376 C CA . ILE A 1 183 ? -17.457 -17.520 -18.288 1.00 92.44 183 ILE A CA 1
ATOM 1377 C C . ILE A 1 183 ? -17.002 -18.864 -17.695 1.00 92.44 183 ILE A C 1
ATOM 1379 O O . ILE A 1 183 ? -17.704 -19.873 -17.813 1.00 92.44 183 ILE A O 1
ATOM 1383 N N . LEU A 1 184 ? -15.826 -18.891 -17.053 1.00 92.81 184 LEU A N 1
ATOM 1384 C CA . LEU A 1 184 ? -15.321 -20.090 -16.375 1.00 92.81 184 LEU A CA 1
ATOM 1385 C C . LEU A 1 184 ? -16.247 -20.514 -15.217 1.00 92.81 184 LEU A C 1
ATOM 1387 O O . LEU A 1 184 ? -16.825 -19.643 -14.566 1.00 92.81 184 LEU A O 1
ATOM 1391 N N . PRO A 1 185 ? -16.364 -21.823 -14.908 1.00 90.25 185 PRO A N 1
ATOM 1392 C CA . PRO A 1 185 ? -17.248 -22.310 -13.843 1.00 90.25 185 PRO A CA 1
ATOM 1393 C C . PRO A 1 185 ? -17.031 -21.612 -12.493 1.00 90.25 185 PRO A C 1
ATOM 1395 O O . PRO A 1 185 ? -17.989 -21.143 -11.887 1.00 90.25 185 PRO A O 1
ATOM 1398 N N . ASP A 1 186 ? -15.777 -21.439 -12.071 1.00 84.38 186 ASP A N 1
ATOM 1399 C CA . ASP A 1 186 ? -15.460 -20.774 -10.801 1.00 84.38 186 ASP A CA 1
ATOM 1400 C C . ASP A 1 186 ? -15.877 -19.299 -10.793 1.00 84.38 186 ASP A C 1
ATOM 1402 O O . ASP A 1 186 ? -16.367 -18.788 -9.789 1.00 84.38 186 ASP A O 1
ATOM 1406 N N . SER A 1 187 ? -15.734 -18.605 -11.924 1.00 88.88 187 SER A N 1
ATOM 1407 C CA . SER A 1 187 ? -16.178 -17.216 -12.059 1.00 88.88 187 SER A CA 1
ATOM 1408 C C . SER A 1 187 ? -17.698 -17.086 -12.118 1.00 88.88 187 SER A C 1
ATOM 1410 O O . SER A 1 187 ? -18.228 -16.094 -11.624 1.00 88.88 187 SER A O 1
ATOM 1412 N N . ARG A 1 188 ? -18.414 -18.088 -12.648 1.00 90.50 188 ARG A N 1
ATOM 1413 C CA . ARG A 1 188 ? -19.881 -18.144 -12.546 1.00 90.50 188 ARG A CA 1
ATOM 1414 C C . ARG A 1 188 ? -20.331 -18.286 -11.097 1.00 90.50 188 ARG A C 1
ATOM 1416 O O . ARG A 1 188 ? -21.167 -17.508 -10.661 1.00 90.50 188 ARG A O 1
ATOM 1423 N N . ASN A 1 189 ? -19.703 -19.177 -10.331 1.00 86.88 189 ASN A N 1
ATOM 1424 C CA . ASN A 1 189 ? -20.016 -19.344 -8.909 1.00 86.88 189 ASN A CA 1
ATOM 1425 C C . ASN A 1 189 ? -19.812 -18.039 -8.117 1.00 86.88 189 ASN A C 1
ATOM 1427 O O . ASN A 1 189 ? -20.600 -17.721 -7.226 1.00 86.88 189 ASN A O 1
ATOM 1431 N N . LYS A 1 190 ? -18.779 -17.256 -8.461 1.00 84.50 190 LYS A N 1
ATOM 1432 C CA . LYS A 1 190 ? -18.565 -15.919 -7.886 1.00 84.50 190 LYS A CA 1
ATOM 1433 C C . LYS A 1 190 ? -19.694 -14.952 -8.247 1.00 84.50 190 LYS A C 1
ATOM 1435 O O . LYS A 1 190 ? -20.219 -14.295 -7.354 1.00 84.50 190 LYS A O 1
ATOM 1440 N N . LEU A 1 191 ? -20.113 -14.895 -9.517 1.00 88.00 191 LEU A N 1
ATOM 1441 C CA . LEU A 1 191 ? -21.262 -14.075 -9.933 1.00 88.00 191 LEU A CA 1
ATOM 1442 C C . LEU A 1 191 ? -22.542 -14.473 -9.201 1.00 88.00 191 LEU A C 1
ATOM 1444 O O . LEU A 1 191 ? -23.262 -13.599 -8.726 1.00 88.00 191 LEU A O 1
ATOM 1448 N N . ASP A 1 192 ? -22.800 -15.770 -9.052 1.00 86.75 192 ASP A N 1
ATOM 1449 C CA . ASP A 1 192 ? -23.983 -16.271 -8.353 1.00 86.75 192 ASP A CA 1
ATOM 1450 C C . ASP A 1 192 ? -23.994 -15.844 -6.879 1.00 86.75 192 ASP A C 1
ATOM 1452 O O . ASP A 1 192 ? -25.041 -15.463 -6.345 1.00 86.75 192 ASP A O 1
ATOM 1456 N N . ALA A 1 193 ? -22.831 -15.839 -6.220 1.00 83.25 193 ALA A N 1
ATOM 1457 C CA . ALA A 1 193 ? -22.694 -15.339 -4.855 1.00 83.25 193 ALA A CA 1
ATOM 1458 C C . ALA A 1 193 ? -23.009 -13.836 -4.760 1.00 83.25 193 ALA A C 1
ATOM 1460 O O . ALA A 1 193 ? -23.746 -13.422 -3.862 1.00 83.25 193 ALA A O 1
ATOM 1461 N N . VAL A 1 194 ? -22.526 -13.035 -5.717 1.00 84.00 194 VAL A N 1
ATOM 1462 C CA . VAL A 1 194 ? -22.831 -11.597 -5.805 1.00 84.00 194 VAL A CA 1
ATOM 1463 C C . VAL A 1 194 ? -24.323 -11.361 -6.035 1.00 84.00 194 VAL A C 1
ATOM 1465 O O . VAL A 1 194 ? -24.940 -10.570 -5.323 1.00 84.00 194 VAL A O 1
ATOM 1468 N N . VAL A 1 195 ? -24.935 -12.078 -6.979 1.00 84.12 195 VAL A N 1
ATOM 1469 C CA . VAL A 1 195 ? -26.375 -11.983 -7.252 1.00 84.12 195 VAL A CA 1
ATOM 1470 C C . VAL A 1 195 ? -27.177 -12.342 -6.003 1.00 84.12 195 VAL A C 1
ATOM 1472 O O . VAL A 1 195 ? -28.091 -11.607 -5.630 1.00 84.12 195 VAL A O 1
ATOM 1475 N N . LYS A 1 196 ? -26.826 -13.435 -5.315 1.00 82.38 196 LYS A N 1
ATOM 1476 C CA . LYS A 1 196 ? -27.493 -13.851 -4.074 1.00 82.38 196 LYS A CA 1
ATOM 1477 C C . LYS A 1 196 ? -27.404 -12.772 -2.997 1.00 82.38 196 LYS A C 1
ATOM 1479 O O . LYS A 1 196 ? -28.419 -12.459 -2.377 1.00 82.38 196 LYS A O 1
ATOM 1484 N N . PHE A 1 197 ? -26.221 -12.191 -2.814 1.00 79.06 197 PHE A N 1
ATOM 1485 C CA . PHE A 1 197 ? -26.005 -11.094 -1.880 1.00 79.06 197 PHE A CA 1
ATOM 1486 C C . PHE A 1 197 ? -26.906 -9.889 -2.202 1.00 79.06 197 PHE A C 1
ATOM 1488 O O . PHE A 1 197 ? -27.608 -9.394 -1.321 1.00 79.06 197 PHE A O 1
ATOM 1495 N N . ILE A 1 198 ? -26.979 -9.470 -3.472 1.00 78.94 198 ILE A N 1
ATOM 1496 C CA . ILE A 1 198 ? -27.830 -8.345 -3.900 1.00 78.94 198 ILE A CA 1
ATOM 1497 C C . ILE A 1 198 ? -29.316 -8.639 -3.653 1.00 78.94 198 ILE A C 1
ATOM 1499 O O . ILE A 1 198 ? -30.036 -7.776 -3.144 1.00 78.94 198 ILE A O 1
ATOM 1503 N N . LYS A 1 199 ? -29.783 -9.853 -3.977 1.00 77.38 199 LYS A N 1
ATOM 1504 C CA . LYS A 1 199 ? -31.185 -10.253 -3.767 1.00 77.38 199 LYS A CA 1
ATOM 1505 C C . LYS A 1 199 ? -31.576 -10.230 -2.289 1.00 77.38 199 LYS A C 1
ATOM 1507 O O . LYS A 1 199 ? -32.667 -9.774 -1.961 1.00 77.38 199 LYS A O 1
ATOM 1512 N N . GLN A 1 200 ? -30.688 -10.691 -1.408 1.00 74.25 200 GLN A N 1
ATOM 1513 C CA . GLN A 1 200 ? -30.910 -10.686 0.041 1.00 74.25 200 GLN A CA 1
ATOM 1514 C C . GLN A 1 200 ? -30.910 -9.272 0.634 1.00 74.25 200 GLN A C 1
ATOM 1516 O O . GLN A 1 200 ? -31.659 -9.014 1.570 1.00 74.25 200 GLN A O 1
ATOM 1521 N N . ALA A 1 201 ? -30.095 -8.365 0.089 1.00 64.62 201 ALA A N 1
ATOM 1522 C CA . ALA A 1 201 ? -29.950 -7.012 0.616 1.00 64.62 201 ALA A CA 1
ATOM 1523 C C . ALA A 1 201 ? -31.056 -6.041 0.160 1.00 64.62 201 ALA A C 1
ATOM 1525 O O . ALA A 1 201 ? -31.402 -5.137 0.914 1.00 64.62 201 ALA A O 1
ATOM 1526 N N . ASN A 1 202 ? -31.606 -6.199 -1.054 1.00 59.41 202 ASN A N 1
ATOM 1527 C CA . ASN A 1 202 ? -32.381 -5.131 -1.707 1.00 59.41 202 ASN A CA 1
ATOM 1528 C C . ASN A 1 202 ? -33.784 -5.521 -2.219 1.00 59.41 202 ASN A C 1
ATOM 1530 O O . ASN A 1 202 ? -34.384 -4.735 -2.948 1.00 59.41 202 ASN A O 1
ATOM 1534 N N . ASN A 1 203 ? -34.327 -6.707 -1.899 1.00 59.69 203 ASN A N 1
ATOM 1535 C CA . ASN A 1 203 ? -35.612 -7.190 -2.455 1.00 59.69 203 ASN A CA 1
ATOM 1536 C C . ASN A 1 203 ? -35.690 -7.131 -4.002 1.00 59.69 203 ASN A C 1
ATOM 1538 O O . ASN A 1 203 ? -36.769 -7.023 -4.585 1.00 59.69 203 ASN A O 1
ATOM 1542 N N . VAL A 1 204 ? -34.548 -7.215 -4.691 1.00 57.88 204 VAL A N 1
ATOM 1543 C CA . VAL A 1 204 ? -34.494 -7.270 -6.157 1.00 57.88 204 VAL A CA 1
ATOM 1544 C C . VAL A 1 204 ? -34.855 -8.686 -6.599 1.00 57.88 204 VAL A C 1
ATOM 1546 O O . VAL A 1 204 ? -34.164 -9.646 -6.258 1.00 57.88 204 VAL A O 1
ATOM 1549 N N . SER A 1 205 ? -35.945 -8.838 -7.350 1.00 57.41 205 SER A N 1
ATOM 1550 C CA . SER A 1 205 ? -36.456 -10.149 -7.771 1.00 57.41 205 SER A CA 1
ATOM 1551 C C . SER A 1 205 ? -35.634 -10.773 -8.908 1.00 57.41 205 SER A C 1
ATOM 1553 O O . SER A 1 205 ? -35.393 -11.988 -8.907 1.00 57.41 205 SER A O 1
ATOM 1555 N N . GLU A 1 206 ? -35.128 -9.958 -9.836 1.00 51.72 206 GLU A N 1
ATOM 1556 C CA . GLU A 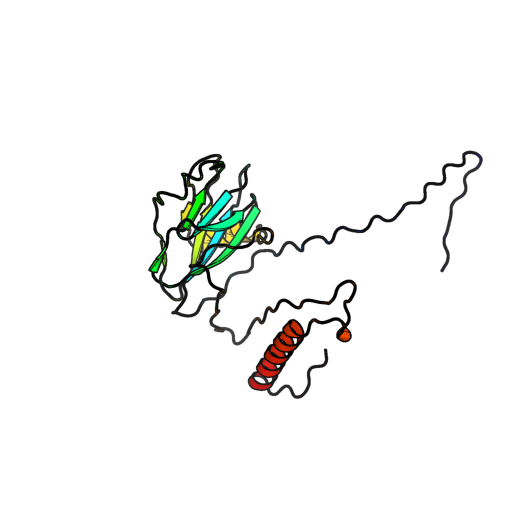1 206 ? -34.447 -10.425 -11.045 1.00 51.72 206 GLU A CA 1
ATOM 1557 C C . GLU A 1 206 ? -33.246 -9.547 -11.425 1.00 51.72 206 GLU A C 1
ATOM 1559 O O . GLU A 1 206 ? -33.313 -8.322 -11.378 1.00 51.72 206 GLU A O 1
ATOM 1564 N N . ILE A 1 207 ? -32.140 -10.197 -11.799 1.00 57.81 207 ILE A N 1
ATOM 1565 C CA . ILE A 1 207 ? -30.946 -9.579 -12.385 1.00 57.81 207 ILE A CA 1
ATOM 1566 C C . ILE A 1 207 ? -30.586 -10.442 -13.596 1.00 57.81 207 ILE A C 1
ATOM 1568 O O . ILE A 1 207 ? -30.360 -11.642 -13.430 1.00 57.81 207 ILE A O 1
ATOM 1572 N N . GLN A 1 208 ? -30.577 -9.851 -14.791 1.00 56.28 208 GLN A N 1
ATOM 1573 C CA . GLN A 1 208 ? -30.191 -10.523 -16.035 1.00 56.28 208 GLN A CA 1
ATOM 1574 C C . GLN A 1 208 ? -28.722 -10.212 -16.346 1.00 56.28 208 GLN A C 1
ATOM 1576 O O . GLN A 1 208 ? -28.298 -9.061 -16.227 1.00 56.28 208 GLN A O 1
ATOM 1581 N N . LEU A 1 209 ? -27.963 -11.253 -16.694 1.00 57.00 209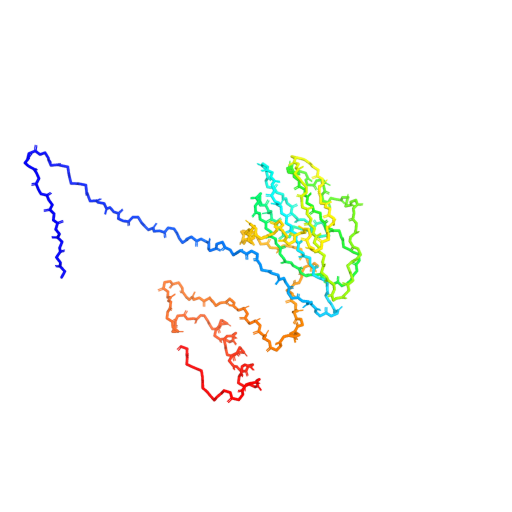 LEU A N 1
ATOM 1582 C CA . LEU A 1 209 ? -26.539 -11.211 -17.042 1.00 57.00 209 LEU A CA 1
ATOM 1583 C C . LEU A 1 209 ? -26.347 -1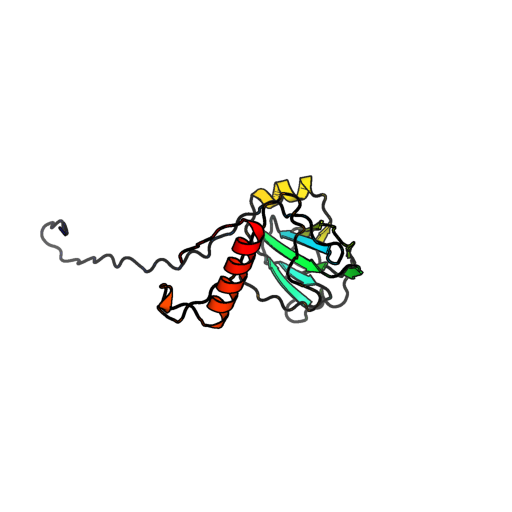1.437 -18.542 1.00 57.00 209 LEU A C 1
ATOM 1585 O O . LEU A 1 209 ? -27.030 -12.339 -19.080 1.00 57.00 209 LEU A O 1
#

Nearest PDB structures (foldseek):
  3zhn-assembly1_A  TM=5.266E-01  e=6.601E-01  Pseudomonas aeruginosa PAO1
  7os2-assembly1_J  TM=1.640E-01  e=8.238E+00  Homo sapiens

Sequence (209 aa):
MKATCFSLNKFKLILCAVAGLSAATVSAEPYRPVAAVVPEQAQVVMYYPQGSVPAAVYVDRELQSALLPGEFTVFCVTPGAHAIESVFNDQPLYQGKQNPTQQLPAEGGETYFVQVNPGTSGNTAALEERPQAETMLSGLQKHTRTVNRASQVKSCNYINTSGVVLIQEQILFRFAKSDAAGILPDSRNKLDAVVKFIKQANNVSEIQL

Foldseek 3Di:
DDDDDDDDDDDDDPPDPPPDPPDPPPPFAADDDDFWFAQQKFKEKEAEQDEDFWWFWDKLLFTFAIDDHQEIEMWIFGQAWIQIWTFAPCPPPSVLSVDRPDIDRGGGRYYWYWYQDYDHGHTRIDTDDPVVRVVSRRRGTYDDDDDGPDPRTDHTHHDPPPLDDDDDDDWDFAPPDDDPVRTDPVSVVVVVVVVVVCCVSPVDPDDDD

Mean predicted aligned error: 14.34 Å

pLDDT: mean 81.5, std 18.58, range [32.94, 97.81]